Protein AF-A0A8J8G4Q3-F1 (afdb_monomer_lite)

Organism: NCBI:txid2735899

pLDDT: mean 79.64, std 20.26, range [31.45, 98.69]

Radius of gyration: 20.5 Å; chains: 1; bounding box: 80×32×48 Å

Sequence (201 aa):
MKKLLFLSLCTLFSLNLLAQKYDDKVSIDVQKIDAEEFYKIQNKGWVILDQENGMKDLANFSNKNYVLYLSLNCKTNSDTPPSFLVEYNGNYGDKEWGGLDFASSRSGDFQKISFFVDAKEVENPFVKMSDKKIESFKEILKKGKTLTIKFYNTEFNPNTGKDELKINRELSFELKNSQLVDVPTYCKEENNDAVETSVAE

Structure (mmCIF, N/CA/C/O backbone):
data_AF-A0A8J8G4Q3-F1
#
_entry.id   AF-A0A8J8G4Q3-F1
#
loop_
_atom_site.group_PDB
_atom_site.id
_atom_site.type_symbol
_atom_site.label_atom_id
_atom_site.label_alt_id
_atom_site.label_comp_id
_atom_site.label_asym_id
_atom_site.label_entity_id
_atom_site.label_seq_id
_atom_site.pdbx_PDB_ins_code
_atom_site.Cartn_x
_atom_site.Cartn_y
_atom_site.Cartn_z
_atom_site.occupancy
_atom_site.B_iso_or_equiv
_atom_site.auth_seq_id
_atom_site.auth_comp_id
_atom_site.auth_asym_id
_atom_site.auth_atom_id
_atom_site.pdbx_PDB_model_num
ATOM 1 N N . MET A 1 1 ? 51.799 -0.430 4.388 1.00 49.97 1 MET A N 1
ATOM 2 C CA . MET A 1 1 ? 50.776 0.402 3.709 1.00 49.97 1 MET A CA 1
ATOM 3 C C . MET A 1 1 ? 50.255 -0.167 2.375 1.00 49.97 1 MET A C 1
ATOM 5 O O . MET A 1 1 ? 49.515 0.521 1.699 1.00 49.97 1 MET A O 1
ATOM 9 N N . LYS A 1 2 ? 50.557 -1.423 1.987 1.00 47.00 2 LYS A N 1
ATOM 10 C CA . LYS A 1 2 ? 49.999 -2.040 0.758 1.00 47.00 2 LYS A CA 1
ATOM 11 C C . LYS A 1 2 ? 48.743 -2.904 0.988 1.00 47.00 2 LYS A C 1
ATOM 13 O O . LYS A 1 2 ? 48.004 -3.153 0.051 1.00 47.00 2 LYS A O 1
ATOM 18 N N . LYS A 1 3 ? 48.470 -3.321 2.234 1.00 48.75 3 LYS A N 1
ATOM 19 C CA . LYS A 1 3 ? 47.312 -4.173 2.579 1.00 48.75 3 LYS A CA 1
ATOM 20 C C . LYS A 1 3 ? 45.996 -3.404 2.790 1.00 48.75 3 LYS A C 1
ATOM 22 O O . LYS A 1 3 ? 44.940 -3.995 2.630 1.00 48.75 3 LYS A O 1
ATOM 27 N N . LEU A 1 4 ? 46.046 -2.099 3.087 1.00 50.44 4 LEU A N 1
ATOM 28 C CA . LEU A 1 4 ? 44.836 -1.270 3.242 1.00 50.44 4 LEU A CA 1
ATOM 29 C C . LEU A 1 4 ? 44.200 -0.864 1.901 1.00 50.44 4 LEU A C 1
ATOM 31 O O . LEU A 1 4 ? 42.994 -0.666 1.837 1.00 50.44 4 LEU A O 1
ATOM 35 N N . LEU A 1 5 ? 44.987 -0.796 0.822 1.00 49.00 5 LEU A N 1
ATOM 36 C CA . LEU A 1 5 ? 44.493 -0.417 -0.508 1.00 49.00 5 LEU A CA 1
ATOM 37 C C . LEU A 1 5 ? 43.645 -1.521 -1.164 1.00 49.00 5 LEU A C 1
ATOM 39 O O . LEU A 1 5 ? 42.727 -1.223 -1.917 1.00 49.00 5 LEU A O 1
ATOM 43 N N . PHE A 1 6 ? 43.898 -2.788 -0.823 1.00 50.81 6 PHE A N 1
ATOM 44 C CA . PHE A 1 6 ? 43.137 -3.926 -1.351 1.00 50.81 6 PHE A CA 1
ATOM 45 C C . PHE A 1 6 ? 41.756 -4.085 -0.697 1.00 50.81 6 PHE A C 1
ATOM 47 O O . PHE A 1 6 ? 40.828 -4.558 -1.345 1.00 50.81 6 PHE A O 1
ATOM 54 N N . LEU A 1 7 ? 41.593 -3.653 0.561 1.00 46.53 7 LEU A N 1
ATOM 55 C CA . LEU A 1 7 ? 40.311 -3.754 1.267 1.00 46.53 7 LEU A CA 1
ATOM 56 C C . LEU A 1 7 ? 39.284 -2.721 0.765 1.00 46.53 7 LEU A C 1
ATOM 58 O O . LEU A 1 7 ? 38.094 -3.009 0.744 1.00 46.53 7 LEU A O 1
ATOM 62 N N . SER A 1 8 ? 39.753 -1.553 0.307 1.00 50.50 8 SER A N 1
ATOM 63 C CA . SER A 1 8 ? 38.907 -0.484 -0.252 1.00 50.50 8 SER A CA 1
ATOM 64 C C . SER A 1 8 ? 38.398 -0.796 -1.670 1.00 50.50 8 SER A C 1
ATOM 66 O O . SER A 1 8 ? 37.329 -0.348 -2.075 1.00 50.50 8 SER A O 1
ATOM 68 N N . LEU A 1 9 ? 39.131 -1.610 -2.440 1.00 48.84 9 LEU A N 1
ATOM 69 C CA . LEU A 1 9 ? 38.737 -1.944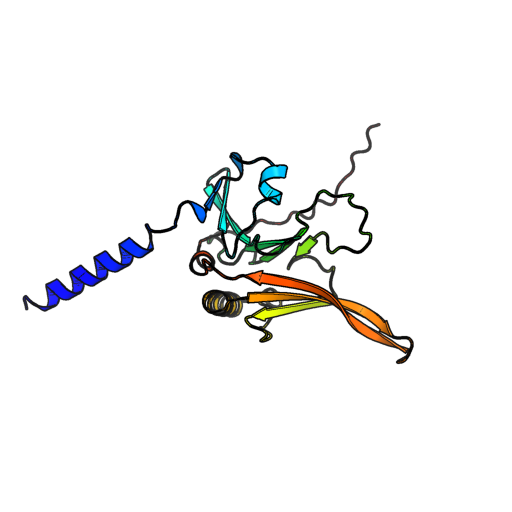 -3.813 1.00 48.84 9 LEU A CA 1
ATOM 70 C C . LEU A 1 9 ? 37.626 -3.015 -3.866 1.00 48.84 9 LEU A C 1
ATOM 72 O O . LEU A 1 9 ? 36.789 -2.991 -4.765 1.00 48.84 9 LEU A O 1
ATOM 76 N N . CYS A 1 10 ? 37.564 -3.914 -2.875 1.00 51.12 10 CYS A N 1
ATOM 77 C CA . CYS A 1 10 ? 36.516 -4.940 -2.789 1.00 51.12 10 CYS A CA 1
ATOM 78 C C . CYS A 1 10 ? 35.154 -4.398 -2.317 1.00 51.12 10 CYS A C 1
ATOM 80 O O . CYS A 1 10 ? 34.119 -4.958 -2.684 1.00 51.12 10 CYS A O 1
ATOM 82 N N . THR A 1 11 ? 35.122 -3.306 -1.546 1.00 51.91 11 THR A N 1
ATOM 83 C CA . THR A 1 11 ? 33.864 -2.659 -1.127 1.00 51.91 11 THR A CA 1
ATOM 84 C C . THR A 1 11 ? 33.210 -1.857 -2.255 1.00 51.91 11 THR A C 1
ATOM 86 O O . THR A 1 11 ? 31.987 -1.756 -2.304 1.00 51.91 11 THR A O 1
ATOM 89 N N . LEU A 1 12 ? 33.986 -1.344 -3.216 1.00 47.78 12 LEU A N 1
ATOM 90 C CA . LEU A 1 12 ? 33.451 -0.586 -4.356 1.00 47.78 12 LEU A CA 1
ATOM 91 C C . LEU A 1 12 ? 32.812 -1.478 -5.437 1.00 47.78 12 LEU A C 1
ATOM 93 O O . LEU A 1 12 ? 31.843 -1.071 -6.076 1.00 47.78 12 LEU A O 1
ATOM 97 N N . PHE A 1 13 ? 33.287 -2.713 -5.623 1.00 48.75 13 PHE A N 1
ATOM 98 C CA . PHE A 1 13 ? 32.677 -3.648 -6.584 1.00 48.75 13 PHE A CA 1
ATOM 99 C C . PHE A 1 13 ? 31.369 -4.274 -6.084 1.00 48.75 13 PHE A C 1
ATOM 101 O O . PHE A 1 13 ? 30.481 -4.570 -6.882 1.00 48.75 13 PHE A O 1
ATOM 108 N N . SER A 1 14 ? 31.216 -4.444 -4.770 1.00 46.41 14 SER A N 1
ATOM 109 C CA . SER A 1 14 ? 30.013 -5.044 -4.180 1.00 46.41 14 SER A CA 1
ATOM 110 C C . SER A 1 14 ? 28.808 -4.093 -4.163 1.00 46.41 14 SER A C 1
ATOM 112 O O . SER A 1 14 ? 27.675 -4.561 -4.236 1.00 46.41 14 SER A O 1
ATOM 114 N N . LEU A 1 15 ? 29.028 -2.772 -4.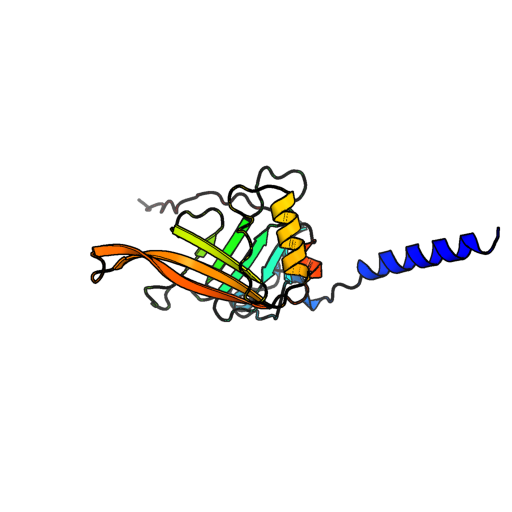168 1.00 45.97 15 LEU A N 1
ATOM 115 C CA . LEU A 1 15 ? 27.945 -1.783 -4.265 1.00 45.97 15 LEU A CA 1
ATOM 116 C C . LEU A 1 15 ? 27.360 -1.665 -5.685 1.00 45.97 15 LEU A C 1
ATOM 118 O O . LEU A 1 15 ? 26.162 -1.445 -5.832 1.00 45.97 15 LEU A O 1
ATOM 122 N N . ASN A 1 16 ? 28.164 -1.876 -6.734 1.00 43.75 16 ASN A N 1
ATOM 123 C CA . ASN A 1 16 ? 27.692 -1.778 -8.124 1.00 43.75 16 ASN A CA 1
ATOM 124 C C . ASN A 1 16 ? 26.869 -3.002 -8.578 1.00 43.75 16 ASN A C 1
ATOM 126 O O . ASN A 1 16 ? 25.977 -2.875 -9.413 1.00 43.75 16 ASN A O 1
ATOM 130 N N . LEU A 1 17 ? 27.108 -4.180 -7.990 1.00 43.22 17 LEU A N 1
ATOM 131 C CA . LEU A 1 17 ? 26.357 -5.407 -8.299 1.00 43.22 17 LEU A CA 1
ATOM 132 C C . LEU A 1 17 ? 24.919 -5.407 -7.758 1.00 43.22 17 LEU A C 1
ATOM 134 O O . LEU A 1 17 ? 24.069 -6.107 -8.305 1.00 43.22 17 LEU A O 1
ATOM 138 N N . LEU A 1 18 ? 24.627 -4.617 -6.720 1.00 46.19 18 LEU A N 1
ATOM 139 C CA . LEU A 1 18 ? 23.266 -4.465 -6.192 1.00 46.19 18 LEU A CA 1
ATOM 140 C C . LEU A 1 18 ? 22.391 -3.549 -7.065 1.00 46.19 18 LEU A C 1
ATOM 142 O O . LEU A 1 18 ? 21.171 -3.660 -7.015 1.00 46.19 18 LEU A O 1
ATOM 146 N N . ALA A 1 19 ? 22.990 -2.693 -7.901 1.00 43.34 19 ALA A N 1
ATOM 147 C CA . ALA A 1 19 ? 22.257 -1.786 -8.787 1.00 43.34 19 ALA A CA 1
ATOM 148 C C . ALA A 1 19 ? 21.872 -2.419 -10.141 1.00 43.34 19 ALA A C 1
ATOM 150 O O . ALA A 1 19 ? 20.922 -1.968 -10.774 1.00 43.34 19 ALA A O 1
ATOM 151 N N . GLN A 1 20 ? 22.582 -3.464 -10.585 1.00 39.81 20 GLN A N 1
ATOM 152 C CA . GLN A 1 20 ? 22.414 -4.079 -11.915 1.00 39.81 20 GLN A CA 1
ATOM 153 C C . GLN A 1 20 ? 21.670 -5.424 -11.913 1.00 39.81 20 GLN A C 1
ATOM 155 O O . GLN A 1 20 ? 21.671 -6.127 -12.919 1.00 39.81 20 GLN A O 1
ATOM 160 N N . LYS A 1 21 ? 21.032 -5.810 -10.803 1.00 43.19 21 LYS A N 1
ATOM 161 C CA . LYS A 1 21 ? 20.350 -7.108 -10.685 1.00 43.19 21 LYS A CA 1
ATOM 162 C C . LYS A 1 21 ? 18.878 -6.964 -10.305 1.00 43.19 21 LYS A C 1
ATOM 164 O O . LYS A 1 21 ? 18.383 -7.673 -9.433 1.00 43.19 21 LYS A O 1
ATOM 169 N N . TYR A 1 22 ? 18.183 -6.034 -10.949 1.00 51.66 22 TYR A N 1
ATOM 170 C CA . TYR A 1 22 ? 16.730 -6.114 -11.021 1.00 51.66 22 TYR A CA 1
ATOM 171 C C . TYR A 1 22 ? 16.416 -7.120 -12.126 1.00 51.66 22 TYR A C 1
ATOM 173 O O . TYR A 1 22 ? 16.798 -6.917 -13.271 1.00 51.66 22 TYR A O 1
ATOM 181 N N . ASP A 1 23 ? 15.846 -8.262 -11.747 1.00 50.66 23 ASP A N 1
ATOM 182 C CA . ASP A 1 23 ? 15.331 -9.253 -12.692 1.00 50.66 23 ASP A CA 1
ATOM 183 C C . ASP A 1 23 ? 14.350 -8.533 -13.637 1.00 50.66 23 ASP A C 1
ATOM 185 O O . ASP A 1 23 ? 13.510 -7.768 -13.156 1.00 50.66 23 ASP A O 1
ATOM 189 N N . ASP A 1 24 ? 14.438 -8.754 -14.952 1.00 50.62 24 ASP A N 1
ATOM 190 C CA . ASP A 1 24 ? 13.563 -8.126 -15.963 1.00 50.62 24 ASP A CA 1
ATOM 191 C C . ASP A 1 24 ? 12.064 -8.378 -15.675 1.00 50.62 24 ASP A C 1
ATOM 193 O O . ASP A 1 24 ? 11.189 -7.710 -16.211 1.00 50.62 24 ASP A O 1
ATOM 197 N N . LYS A 1 25 ? 11.753 -9.317 -14.771 1.00 58.22 25 LYS A N 1
ATOM 198 C CA . LYS A 1 25 ? 10.411 -9.635 -14.251 1.00 58.22 25 LYS A CA 1
ATOM 199 C C . LYS A 1 25 ? 9.870 -8.662 -13.201 1.00 58.22 25 LYS A C 1
ATOM 201 O O . LYS A 1 25 ? 8.773 -8.871 -12.683 1.00 58.22 25 LYS A O 1
ATOM 206 N N . VAL A 1 26 ? 10.661 -7.673 -12.801 1.00 80.56 26 VAL A N 1
ATOM 207 C CA . VAL A 1 26 ? 10.347 -6.758 -11.698 1.00 80.56 26 VAL A CA 1
ATOM 208 C C . VAL A 1 26 ? 9.917 -5.377 -12.211 1.00 80.56 26 VAL A C 1
ATOM 210 O O . VAL A 1 26 ? 9.417 -4.573 -11.427 1.00 80.56 26 VAL A O 1
ATOM 213 N N . SER A 1 27 ? 10.043 -5.134 -13.519 1.00 87.75 27 SER A N 1
ATOM 214 C CA . SER A 1 27 ? 9.538 -3.946 -14.211 1.00 87.75 27 SER A CA 1
ATOM 215 C C . SER A 1 27 ? 8.539 -4.348 -15.295 1.00 87.75 27 SER A C 1
ATOM 217 O O . SER A 1 27 ? 8.742 -5.352 -15.976 1.00 87.75 27 SER A O 1
ATOM 219 N N . ILE A 1 28 ? 7.471 -3.577 -15.461 1.00 90.31 28 ILE A N 1
ATOM 220 C CA . ILE A 1 28 ? 6.441 -3.772 -16.484 1.00 90.31 28 ILE A CA 1
ATOM 221 C C . ILE A 1 28 ? 6.344 -2.483 -17.293 1.00 90.31 28 ILE A C 1
ATOM 223 O O . ILE A 1 28 ? 6.050 -1.428 -16.739 1.00 90.31 28 ILE A O 1
ATOM 227 N N . ASP A 1 29 ? 6.575 -2.578 -18.600 1.00 91.50 29 ASP A N 1
ATOM 228 C CA . ASP A 1 29 ? 6.357 -1.474 -19.532 1.00 91.50 29 ASP A CA 1
ATOM 229 C C . ASP A 1 29 ? 4.866 -1.394 -19.863 1.00 91.50 29 ASP A C 1
ATOM 231 O O . ASP A 1 29 ? 4.348 -2.191 -20.652 1.00 91.50 29 ASP A O 1
ATOM 235 N N . VAL A 1 30 ? 4.169 -0.452 -19.226 1.00 89.62 30 VAL A N 1
ATOM 236 C CA . VAL A 1 30 ? 2.710 -0.330 -19.354 1.00 89.62 30 VAL A CA 1
ATOM 237 C C . VAL A 1 30 ? 2.269 0.084 -20.759 1.00 89.62 30 VAL A C 1
ATOM 239 O O . VAL A 1 30 ? 1.116 -0.117 -21.109 1.00 89.62 30 VAL A O 1
ATOM 242 N N . GLN A 1 31 ? 3.179 0.606 -21.590 1.00 88.25 31 GLN A N 1
ATOM 243 C CA . GLN A 1 31 ? 2.893 0.978 -22.982 1.00 88.25 31 GLN A CA 1
ATOM 244 C C . GLN A 1 31 ? 2.854 -0.228 -23.925 1.00 88.25 31 GLN A C 1
ATOM 246 O O . GLN A 1 31 ? 2.464 -0.106 -25.086 1.00 88.25 31 GLN A O 1
ATOM 251 N N . LYS A 1 32 ? 3.297 -1.396 -23.450 1.00 91.19 32 LYS A N 1
ATOM 252 C CA . LYS A 1 32 ? 3.377 -2.631 -24.240 1.00 91.19 32 LYS A CA 1
ATOM 253 C C . LYS A 1 32 ? 2.302 -3.655 -23.900 1.00 91.19 32 LYS A C 1
ATOM 255 O O . LYS A 1 32 ? 2.308 -4.722 -24.506 1.00 91.19 32 LYS A O 1
ATOM 260 N N . ILE A 1 33 ? 1.429 -3.348 -22.950 1.00 89.38 33 ILE A N 1
ATOM 261 C CA . ILE A 1 33 ? 0.342 -4.220 -22.508 1.00 89.38 33 ILE A CA 1
ATOM 262 C C . ILE A 1 33 ? -0.976 -3.467 -22.623 1.00 89.38 33 ILE A C 1
ATOM 264 O O . ILE A 1 33 ? -1.031 -2.259 -22.394 1.00 89.38 33 ILE A O 1
ATOM 268 N N . ASP 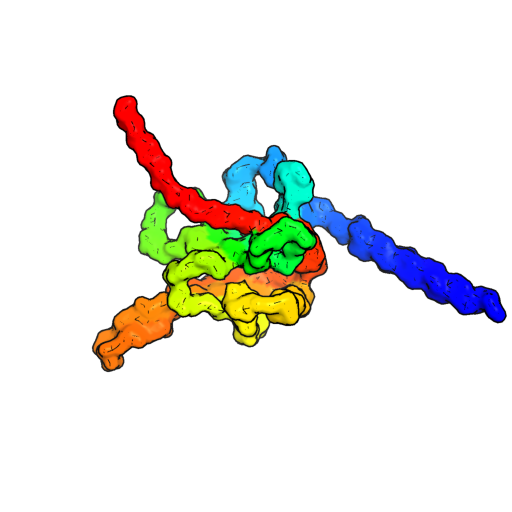A 1 34 ? -2.036 -4.170 -22.999 1.00 88.69 34 ASP A N 1
ATOM 269 C CA . ASP A 1 34 ? -3.377 -3.595 -22.964 1.00 88.69 34 ASP A CA 1
ATOM 270 C C . ASP A 1 34 ? -3.991 -3.686 -21.554 1.00 88.69 34 ASP A C 1
ATOM 272 O O . ASP A 1 34 ? -3.437 -4.296 -20.635 1.00 88.69 34 ASP A O 1
ATOM 276 N N . ALA A 1 35 ? -5.150 -3.049 -21.371 1.00 81.94 35 ALA A N 1
ATOM 277 C CA . ALA A 1 35 ? -5.838 -3.029 -20.084 1.00 81.94 35 ALA A CA 1
ATOM 278 C C . ALA A 1 35 ? -6.261 -4.434 -19.616 1.00 81.94 35 ALA A C 1
ATOM 280 O O . ALA A 1 35 ? -6.204 -4.735 -18.425 1.00 81.94 35 ALA A O 1
ATOM 281 N N . GLU A 1 36 ? -6.661 -5.317 -20.535 1.00 83.31 36 GLU A N 1
ATOM 282 C CA . GLU A 1 36 ? -7.096 -6.669 -20.185 1.00 83.31 36 GLU A CA 1
ATOM 283 C C . GLU A 1 36 ? -5.911 -7.515 -19.696 1.00 83.31 36 GLU A C 1
ATOM 285 O O . GLU A 1 36 ? -6.033 -8.272 -18.729 1.00 83.31 36 GLU A O 1
ATOM 290 N N . GLU A 1 37 ? -4.750 -7.377 -20.333 1.00 86.94 37 GLU A N 1
ATOM 291 C CA . GLU A 1 37 ? -3.501 -7.997 -19.901 1.00 86.94 37 GLU A CA 1
ATOM 292 C C . GLU A 1 37 ? -3.013 -7.427 -18.569 1.00 86.94 37 GLU A C 1
ATOM 294 O O . GLU A 1 37 ? -2.615 -8.204 -17.696 1.00 86.94 37 GLU A O 1
ATOM 299 N N . PHE A 1 38 ? -3.100 -6.108 -18.374 1.00 87.00 38 PHE A N 1
ATOM 300 C CA . PHE A 1 38 ? -2.701 -5.438 -17.134 1.00 87.00 38 PHE A CA 1
ATOM 301 C C . PHE A 1 38 ? -3.421 -6.011 -15.911 1.00 87.00 38 PHE A C 1
ATOM 303 O O . PHE A 1 38 ? -2.786 -6.399 -14.928 1.00 87.00 38 PHE A O 1
ATOM 310 N N . TYR A 1 39 ? -4.743 -6.146 -15.983 1.00 81.75 39 TYR A N 1
ATOM 311 C CA . TYR A 1 39 ? -5.542 -6.644 -14.865 1.00 81.75 39 TYR A CA 1
ATOM 312 C C . TYR A 1 39 ? -5.413 -8.160 -14.629 1.00 81.75 39 TYR A C 1
ATOM 314 O O . TYR A 1 39 ? -5.760 -8.659 -13.556 1.00 81.75 39 TYR A O 1
ATOM 322 N N . LYS A 1 40 ? -4.842 -8.907 -15.583 1.00 85.31 40 LYS A N 1
ATOM 323 C CA . LYS A 1 40 ? -4.474 -10.325 -15.411 1.00 85.31 40 LYS A CA 1
ATOM 324 C C . LYS A 1 40 ? -3.118 -10.519 -14.737 1.00 85.31 40 LYS A C 1
ATOM 326 O O . LYS A 1 40 ? -2.781 -11.654 -14.383 1.00 85.31 40 LYS A O 1
ATOM 331 N N . ILE A 1 41 ? -2.329 -9.458 -14.562 1.00 88.25 41 ILE A N 1
ATOM 332 C CA . ILE A 1 41 ? -1.035 -9.546 -13.888 1.00 88.25 41 ILE A CA 1
ATOM 333 C C . ILE A 1 41 ? -1.262 -10.028 -12.459 1.00 88.25 41 ILE A C 1
ATOM 335 O O . ILE A 1 41 ? -2.091 -9.508 -11.717 1.00 88.25 41 ILE A O 1
ATOM 339 N N . GLN A 1 42 ? -0.502 -11.049 -12.075 1.00 89.06 42 GLN A N 1
ATOM 340 C CA . GLN A 1 42 ? -0.462 -11.576 -10.721 1.00 89.06 42 GLN A CA 1
ATOM 341 C C . GLN A 1 42 ? 0.994 -11.754 -10.324 1.00 89.06 42 GLN A C 1
ATOM 343 O O . GLN A 1 42 ? 1.788 -12.370 -11.042 1.00 89.06 42 GLN A O 1
ATOM 348 N N . ASN A 1 43 ? 1.356 -11.212 -9.170 1.00 89.50 43 ASN A N 1
ATOM 349 C CA . ASN A 1 43 ? 2.711 -11.305 -8.649 1.00 89.50 43 ASN A CA 1
ATOM 350 C C . ASN A 1 43 ? 2.686 -11.685 -7.162 1.00 89.50 43 ASN A C 1
ATOM 352 O O . ASN A 1 43 ? 1.647 -11.996 -6.595 1.00 89.50 43 ASN A O 1
ATOM 356 N N . LYS A 1 44 ? 3.856 -11.722 -6.526 1.00 91.31 44 LYS A N 1
ATOM 357 C CA . LYS A 1 44 ? 3.982 -12.037 -5.093 1.00 91.31 44 LYS A CA 1
ATOM 358 C C . LYS A 1 44 ? 4.599 -10.887 -4.299 1.00 91.31 44 LYS A C 1
ATOM 360 O O . LYS A 1 44 ? 5.234 -11.124 -3.275 1.00 91.31 44 LYS A O 1
ATOM 365 N N . GLY A 1 45 ? 4.531 -9.660 -4.808 1.00 94.00 45 GLY A N 1
ATOM 366 C CA . GLY A 1 45 ? 5.333 -8.573 -4.264 1.00 94.00 45 GLY A CA 1
ATOM 367 C C . GLY A 1 45 ? 5.265 -7.280 -5.050 1.00 94.00 45 GLY A C 1
ATOM 368 O O . GLY A 1 45 ? 4.361 -7.043 -5.844 1.00 94.00 45 GLY A O 1
ATOM 369 N N . TRP A 1 46 ? 6.271 -6.449 -4.836 1.00 95.44 46 TRP A N 1
ATOM 370 C CA . TRP A 1 46 ? 6.405 -5.191 -5.545 1.00 95.44 46 TRP A CA 1
ATOM 371 C C . TRP A 1 46 ? 6.884 -5.399 -6.983 1.00 95.44 46 TRP A C 1
ATOM 373 O O . TRP A 1 46 ? 7.713 -6.278 -7.258 1.00 95.44 46 TRP A O 1
ATOM 383 N N . VAL A 1 47 ? 6.372 -4.560 -7.876 1.00 94.88 47 VAL A N 1
ATOM 384 C CA . VAL A 1 47 ? 6.832 -4.361 -9.254 1.00 94.88 47 VAL A CA 1
ATOM 385 C C . VAL A 1 47 ? 6.890 -2.869 -9.552 1.00 94.88 47 VAL A C 1
ATOM 387 O O . VAL A 1 47 ? 6.160 -2.076 -8.956 1.00 94.88 47 VAL A O 1
ATOM 390 N N . ILE A 1 48 ? 7.768 -2.499 -10.472 1.00 93.44 48 ILE A N 1
ATOM 391 C CA . ILE A 1 48 ? 7.831 -1.162 -11.045 1.00 93.44 48 ILE A CA 1
ATOM 392 C C . ILE A 1 48 ? 6.989 -1.148 -12.314 1.00 93.44 48 ILE A C 1
ATOM 394 O O . ILE A 1 48 ? 7.121 -2.027 -13.159 1.00 93.44 48 ILE A O 1
ATOM 398 N N . LEU A 1 49 ? 6.121 -0.156 -12.442 1.00 92.44 49 LEU A N 1
ATOM 399 C CA . LEU A 1 49 ? 5.430 0.145 -13.685 1.00 92.44 49 LEU A CA 1
ATOM 400 C C . LEU A 1 49 ? 6.197 1.270 -14.368 1.00 92.44 49 LEU A C 1
ATOM 402 O O . LEU A 1 49 ? 6.232 2.392 -13.858 1.00 92.44 49 LEU A O 1
ATOM 406 N N . ASP A 1 50 ? 6.846 0.959 -15.484 1.00 91.00 50 ASP A N 1
ATOM 407 C CA . ASP A 1 50 ? 7.487 1.953 -16.333 1.00 91.00 50 ASP A CA 1
ATOM 408 C C . ASP A 1 50 ? 6.403 2.614 -17.193 1.00 91.00 50 ASP A C 1
ATOM 410 O O . ASP A 1 50 ? 5.755 1.970 -18.019 1.00 91.00 50 ASP A O 1
ATOM 414 N N . GLN A 1 51 ? 6.195 3.904 -16.950 1.00 86.38 51 GLN A N 1
ATOM 415 C CA . GLN A 1 51 ? 5.230 4.761 -17.631 1.00 86.38 51 GLN A CA 1
ATOM 416 C C . GLN A 1 51 ? 5.916 5.551 -18.756 1.00 86.38 51 GLN A C 1
ATOM 418 O O . GLN A 1 51 ? 7.149 5.586 -18.870 1.00 86.38 51 GLN A O 1
ATOM 423 N N . GLU A 1 52 ? 5.123 6.266 -19.558 1.00 83.00 52 GLU A N 1
ATOM 424 C CA . GLU A 1 52 ? 5.671 7.219 -20.526 1.00 83.00 52 GLU A CA 1
ATOM 425 C C . GLU A 1 52 ? 6.610 8.234 -19.855 1.00 83.00 52 GLU A C 1
ATOM 427 O O . GLU A 1 52 ? 6.490 8.570 -18.672 1.00 83.00 52 GLU A O 1
ATOM 432 N N . ASN A 1 53 ? 7.568 8.746 -20.631 1.00 81.56 53 ASN A N 1
ATOM 433 C CA . ASN A 1 53 ? 8.520 9.773 -20.194 1.00 81.56 53 ASN A CA 1
ATOM 434 C C . ASN A 1 53 ? 9.433 9.350 -19.023 1.00 81.56 53 ASN A C 1
ATOM 436 O O . ASN A 1 53 ? 10.030 10.196 -18.354 1.00 81.56 53 ASN A O 1
ATOM 440 N N . GLY A 1 54 ? 9.577 8.041 -18.779 1.00 80.56 54 GLY A N 1
ATOM 441 C CA . GLY A 1 54 ? 10.457 7.496 -17.740 1.00 80.56 54 GLY A CA 1
ATOM 442 C C . GLY A 1 54 ? 9.925 7.682 -16.316 1.00 80.56 54 GLY A C 1
ATOM 443 O O . GLY A 1 54 ? 10.701 7.608 -15.354 1.00 80.56 54 GLY A O 1
ATOM 444 N N . MET A 1 55 ? 8.626 7.958 -16.175 1.00 82.81 55 MET A N 1
ATOM 445 C CA . MET A 1 55 ? 7.934 7.919 -14.889 1.00 82.81 55 MET A CA 1
ATOM 446 C C . MET A 1 55 ? 7.816 6.473 -14.399 1.00 82.81 55 MET A C 1
ATOM 448 O O . MET A 1 55 ? 7.784 5.534 -15.191 1.00 82.81 55 MET A O 1
ATOM 452 N N . LYS A 1 56 ? 7.796 6.302 -13.076 1.00 88.50 56 LYS A N 1
ATOM 453 C CA . LYS A 1 56 ? 7.766 4.990 -12.430 1.00 88.50 56 LYS A CA 1
ATOM 454 C C . LYS A 1 56 ? 6.747 4.984 -11.311 1.00 88.50 56 LYS A C 1
ATOM 456 O O . LYS A 1 56 ? 6.829 5.843 -10.433 1.00 88.50 56 LYS A O 1
ATOM 461 N N . ASP A 1 57 ? 5.874 3.988 -11.317 1.00 90.31 57 ASP A N 1
ATOM 462 C CA . ASP A 1 57 ? 4.954 3.717 -10.214 1.00 90.31 57 ASP A CA 1
ATOM 463 C C . ASP A 1 57 ? 5.365 2.410 -9.520 1.00 90.31 57 ASP A C 1
ATOM 465 O O . ASP A 1 57 ? 5.857 1.480 -10.160 1.00 90.31 57 ASP A O 1
ATOM 469 N N . LEU A 1 58 ? 5.190 2.332 -8.201 1.00 94.19 58 LEU A N 1
ATOM 470 C CA . LEU A 1 58 ? 5.400 1.102 -7.436 1.00 94.19 58 LEU A CA 1
ATOM 471 C C . LEU A 1 58 ? 4.041 0.445 -7.205 1.00 94.19 58 LEU A C 1
ATOM 473 O O . LEU A 1 58 ? 3.171 1.037 -6.568 1.00 94.19 58 LEU A O 1
ATOM 477 N N . ALA A 1 59 ? 3.870 -0.778 -7.698 1.00 95.12 59 ALA A N 1
ATOM 478 C CA . ALA A 1 59 ? 2.602 -1.497 -7.645 1.00 95.12 59 ALA A CA 1
ATOM 479 C C . ALA A 1 59 ? 2.746 -2.905 -7.053 1.00 95.12 59 ALA A C 1
ATOM 481 O O . ALA A 1 59 ? 3.836 -3.485 -7.009 1.00 95.12 59 ALA A O 1
ATOM 482 N N . ASN A 1 60 ? 1.632 -3.465 -6.591 1.00 96.31 60 ASN A N 1
ATOM 483 C CA . ASN A 1 60 ? 1.534 -4.808 -6.040 1.00 96.31 60 ASN A CA 1
ATOM 484 C C . ASN A 1 60 ? 0.240 -5.480 -6.512 1.00 96.31 60 ASN A C 1
ATOM 486 O O . ASN A 1 60 ? -0.854 -4.987 -6.243 1.00 96.31 60 ASN A O 1
ATOM 490 N N . PHE A 1 61 ? 0.394 -6.622 -7.182 1.00 94.44 61 PHE A N 1
ATOM 491 C CA . PHE A 1 61 ? -0.675 -7.387 -7.836 1.00 94.44 61 PHE A CA 1
ATOM 492 C C . PHE A 1 61 ? -0.894 -8.749 -7.161 1.00 94.44 61 PHE A C 1
ATOM 494 O O . PHE A 1 61 ? -1.340 -9.704 -7.790 1.00 94.44 61 PHE A O 1
ATOM 501 N N . SER A 1 62 ? -0.481 -8.896 -5.901 1.00 95.31 62 SER A N 1
ATOM 502 C CA . SER A 1 62 ? -0.587 -10.175 -5.184 1.00 95.31 62 SER A CA 1
ATOM 503 C C . SER A 1 62 ? -1.965 -10.431 -4.579 1.00 95.31 62 SER A C 1
ATOM 505 O O . SER A 1 62 ? -2.254 -11.550 -4.155 1.00 95.31 62 SER A O 1
ATOM 507 N N . ASN A 1 63 ? -2.826 -9.413 -4.540 1.00 93.50 63 ASN A N 1
ATOM 508 C CA . ASN A 1 63 ? -4.228 -9.601 -4.221 1.00 93.50 63 ASN A CA 1
ATOM 509 C C . ASN A 1 63 ? -4.992 -10.002 -5.490 1.00 93.50 63 ASN A C 1
ATOM 511 O O . ASN A 1 63 ? -4.822 -9.402 -6.547 1.00 93.50 63 ASN A O 1
ATOM 515 N N . LYS A 1 64 ? -5.866 -11.007 -5.371 1.00 89.12 64 LYS A N 1
ATOM 516 C CA . LYS A 1 64 ? -6.627 -11.550 -6.504 1.00 89.12 64 LYS A CA 1
ATOM 517 C C . LYS A 1 64 ? -7.505 -10.498 -7.191 1.00 89.12 64 LYS A C 1
ATOM 519 O O . LYS A 1 64 ? -7.678 -10.569 -8.401 1.00 89.12 64 LYS A O 1
ATOM 524 N N . ASN A 1 65 ? -8.060 -9.575 -6.409 1.00 88.25 65 ASN A N 1
ATOM 525 C CA . ASN A 1 65 ? -9.118 -8.664 -6.837 1.00 88.25 65 ASN A CA 1
ATOM 526 C C . ASN A 1 65 ? -8.669 -7.192 -6.846 1.00 88.25 65 ASN A C 1
ATOM 528 O O . ASN A 1 65 ? -9.449 -6.315 -7.193 1.00 88.25 65 ASN A O 1
ATOM 532 N N . TYR A 1 66 ? -7.447 -6.896 -6.400 1.00 91.62 66 TYR A N 1
ATOM 533 C CA . TYR A 1 66 ? -7.025 -5.527 -6.123 1.00 91.62 66 TYR A CA 1
ATOM 534 C C . TYR A 1 66 ? -5.578 -5.284 -6.525 1.00 91.62 66 TYR A C 1
ATOM 536 O O . TYR A 1 66 ? -4.702 -6.112 -6.267 1.00 91.62 66 TYR A O 1
ATOM 544 N N . VAL A 1 67 ? -5.319 -4.101 -7.069 1.00 93.69 67 VAL A N 1
ATOM 545 C CA . VAL A 1 67 ? -3.974 -3.559 -7.253 1.00 93.69 67 VAL A CA 1
ATOM 546 C C . VAL A 1 67 ? -3.720 -2.525 -6.164 1.00 93.69 67 VAL A C 1
ATOM 548 O O . VAL A 1 67 ? -4.564 -1.673 -5.895 1.00 93.69 67 VAL A O 1
ATOM 551 N N . LEU A 1 68 ? -2.559 -2.606 -5.517 1.00 96.00 68 LEU A N 1
ATOM 552 C CA . LEU A 1 68 ? -2.080 -1.571 -4.604 1.00 96.00 68 LEU A CA 1
ATOM 553 C C . LEU A 1 68 ? -0.943 -0.804 -5.262 1.00 96.00 68 LEU A C 1
ATOM 555 O O . LEU A 1 68 ? 0.094 -1.387 -5.572 1.00 96.00 68 LEU A O 1
ATOM 559 N N . TYR A 1 69 ? -1.103 0.505 -5.371 1.00 94.94 69 TYR A N 1
ATOM 560 C CA . TYR A 1 69 ? -0.065 1.444 -5.757 1.00 94.94 69 TYR A CA 1
ATOM 561 C C . TYR A 1 69 ? 0.442 2.184 -4.526 1.00 94.94 69 TYR A C 1
ATOM 563 O O . TYR A 1 69 ? -0.341 2.643 -3.690 1.00 94.94 69 TYR A O 1
ATOM 571 N N . LEU A 1 70 ? 1.759 2.322 -4.425 1.00 94.31 70 LEU A N 1
ATOM 572 C CA . LEU A 1 70 ? 2.419 3.103 -3.391 1.00 94.31 70 LEU A CA 1
ATOM 573 C C . LEU A 1 70 ? 3.304 4.174 -4.021 1.00 94.31 70 LEU A C 1
ATOM 575 O O . LEU A 1 70 ? 4.119 3.909 -4.895 1.00 94.31 70 LEU A O 1
ATOM 579 N N . SER A 1 71 ? 3.195 5.384 -3.498 1.00 90.62 71 SER A N 1
ATOM 580 C CA . SER A 1 71 ? 4.074 6.503 -3.805 1.00 90.62 71 SER A CA 1
ATOM 581 C C . SER A 1 71 ? 4.799 6.878 -2.520 1.00 90.62 71 SER A C 1
ATOM 583 O O . SER A 1 71 ? 4.262 7.626 -1.710 1.00 90.62 71 SER A O 1
ATOM 585 N N . LEU A 1 72 ? 5.978 6.297 -2.274 1.00 88.56 72 LEU A N 1
ATOM 586 C CA . LEU A 1 72 ? 6.716 6.475 -1.009 1.00 88.56 72 LEU A CA 1
ATOM 587 C C . LEU A 1 72 ? 8.021 7.256 -1.159 1.00 88.56 72 LEU A C 1
ATOM 589 O O . LEU A 1 72 ? 8.499 7.821 -0.179 1.00 88.56 72 LEU A O 1
ATOM 593 N N . ASN A 1 73 ? 8.602 7.278 -2.359 1.00 82.56 73 ASN A N 1
ATOM 594 C CA . ASN A 1 73 ? 9.864 7.953 -2.639 1.00 82.56 73 ASN A CA 1
ATOM 595 C C . ASN A 1 73 ? 9.666 8.963 -3.774 1.00 82.56 73 ASN A C 1
ATOM 597 O O . ASN A 1 73 ? 10.051 8.718 -4.918 1.00 82.56 73 ASN A O 1
ATOM 601 N N . CYS A 1 74 ? 8.999 10.072 -3.456 1.00 77.88 74 CYS A N 1
ATOM 602 C CA . CYS A 1 74 ? 8.712 11.136 -4.411 1.00 77.88 74 CYS A CA 1
ATOM 603 C C . CYS A 1 74 ? 10.013 11.795 -4.885 1.00 77.88 74 CYS A C 1
ATOM 605 O O . CYS A 1 74 ? 10.836 12.215 -4.069 1.00 77.88 74 CYS A O 1
ATOM 607 N N . LYS A 1 75 ? 10.214 11.914 -6.205 1.00 65.69 75 LYS A N 1
ATOM 608 C CA . LYS A 1 75 ? 11.321 12.723 -6.743 1.00 65.69 75 LYS A CA 1
ATOM 609 C C . LYS A 1 75 ? 11.233 14.161 -6.213 1.00 65.69 75 LYS A C 1
ATOM 611 O O . LYS A 1 75 ? 10.156 14.740 -6.146 1.00 65.69 75 LYS A O 1
ATOM 616 N N . THR A 1 76 ? 12.397 14.731 -5.907 1.00 52.62 76 THR A N 1
ATOM 617 C CA . THR A 1 76 ? 12.682 15.910 -5.062 1.00 52.62 76 THR A CA 1
ATOM 618 C C . THR A 1 76 ? 12.019 17.249 -5.430 1.00 52.62 76 THR A C 1
ATOM 620 O O . THR A 1 76 ? 12.314 18.247 -4.784 1.00 52.62 76 THR A O 1
ATOM 623 N N . ASN A 1 77 ? 11.129 17.290 -6.424 1.00 52.59 77 ASN A N 1
ATOM 624 C CA . ASN A 1 77 ? 10.473 18.505 -6.917 1.00 52.59 77 ASN A CA 1
ATOM 625 C C . ASN A 1 77 ? 8.935 18.393 -6.978 1.00 52.59 77 ASN A C 1
ATOM 627 O O . ASN A 1 77 ? 8.312 19.232 -7.621 1.00 52.59 77 ASN A O 1
ATOM 631 N N . SER A 1 78 ? 8.313 17.364 -6.389 1.00 55.38 78 SER A N 1
ATOM 632 C CA . SER A 1 78 ? 6.849 17.302 -6.307 1.00 55.38 78 SER A CA 1
ATOM 633 C C . SER A 1 78 ? 6.371 17.853 -4.964 1.00 55.38 78 SER A C 1
ATOM 635 O O . SER A 1 78 ? 6.657 17.256 -3.928 1.00 55.38 78 SER A O 1
ATOM 637 N N . ASP A 1 79 ? 5.565 18.916 -4.982 1.00 65.56 79 ASP A N 1
ATOM 638 C CA . ASP A 1 79 ? 4.746 19.359 -3.833 1.00 65.56 79 ASP A CA 1
ATOM 639 C C . ASP A 1 79 ? 3.724 18.287 -3.395 1.00 65.56 79 ASP A C 1
ATOM 641 O O . ASP A 1 79 ? 3.022 18.399 -2.390 1.00 65.56 79 ASP A O 1
ATOM 645 N N . THR A 1 80 ? 3.656 17.207 -4.162 1.00 75.69 80 THR A N 1
ATOM 646 C CA . THR A 1 80 ? 2.802 16.061 -3.964 1.00 75.69 80 THR A CA 1
ATOM 647 C C . THR A 1 80 ? 3.319 15.141 -2.849 1.00 75.69 80 THR A C 1
ATOM 649 O O . THR A 1 80 ? 4.396 14.550 -2.980 1.00 75.69 80 THR A O 1
ATOM 652 N N . PRO A 1 81 ? 2.539 14.931 -1.774 1.00 83.69 81 PRO A N 1
ATOM 653 C CA . PRO A 1 81 ? 2.950 14.074 -0.676 1.00 83.69 81 PRO A CA 1
ATOM 654 C C . PRO A 1 81 ? 2.864 12.580 -1.047 1.00 83.69 81 PRO A C 1
ATOM 656 O O . PRO A 1 81 ? 2.031 12.192 -1.885 1.00 83.69 81 PRO A O 1
ATOM 659 N N . PRO A 1 82 ? 3.666 11.727 -0.377 1.00 89.31 82 PRO A N 1
ATOM 660 C CA . PRO A 1 82 ? 3.517 10.280 -0.405 1.00 89.31 82 PRO A CA 1
ATOM 661 C C . PRO A 1 82 ? 2.069 9.811 -0.257 1.00 89.31 82 PRO A C 1
ATOM 663 O O . PRO A 1 82 ? 1.279 10.389 0.487 1.00 89.31 82 PRO A O 1
ATOM 666 N N . SER A 1 83 ? 1.705 8.752 -0.966 1.00 92.31 83 SER A N 1
ATOM 667 C CA . SER A 1 83 ? 0.317 8.291 -1.039 1.00 92.31 83 SER A CA 1
ATOM 668 C C . SER A 1 83 ? 0.208 6.796 -1.308 1.00 92.31 83 SER A C 1
ATOM 670 O O . SER A 1 83 ? 1.187 6.134 -1.660 1.00 92.31 83 SER A O 1
ATOM 672 N N . PHE A 1 84 ? -0.997 6.264 -1.125 1.00 94.69 84 PHE A N 1
ATOM 673 C CA . PHE A 1 84 ? -1.390 4.966 -1.654 1.00 94.69 84 PHE A CA 1
ATOM 674 C C . PHE A 1 84 ? -2.694 5.097 -2.433 1.00 94.69 84 PHE A C 1
ATOM 676 O O . PHE A 1 84 ? -3.518 5.954 -2.107 1.00 94.69 84 PHE A O 1
ATOM 683 N N . LEU A 1 85 ? -2.878 4.193 -3.388 1.00 94.12 85 LEU A N 1
ATOM 684 C CA . LEU A 1 85 ? -4.134 3.940 -4.078 1.00 94.12 85 LEU A CA 1
ATOM 685 C C . LEU A 1 85 ? -4.353 2.429 -4.111 1.00 94.12 85 LEU A C 1
ATOM 687 O O . LEU A 1 85 ? -3.457 1.671 -4.470 1.00 94.12 85 LEU A O 1
ATOM 691 N N . VAL A 1 86 ? -5.537 1.994 -3.717 1.00 93.69 86 VAL A N 1
ATOM 692 C CA . VAL A 1 86 ? -6.050 0.655 -3.979 1.00 93.69 86 VAL A CA 1
ATOM 693 C C . VAL A 1 86 ? -7.106 0.790 -5.057 1.00 93.69 86 VAL A C 1
ATOM 695 O O . VAL A 1 86 ? -7.983 1.638 -4.930 1.00 93.69 86 VAL A O 1
ATOM 698 N N . GLU A 1 87 ? -7.026 -0.057 -6.071 1.00 90.00 87 GLU A N 1
ATOM 699 C CA . GLU A 1 87 ? -7.959 -0.106 -7.194 1.00 90.00 87 GLU A CA 1
ATOM 700 C C . GLU A 1 87 ? -8.436 -1.549 -7.380 1.00 90.00 87 GLU A C 1
ATOM 702 O O . GLU A 1 87 ? -7.632 -2.486 -7.314 1.00 90.00 87 GLU A O 1
ATOM 707 N N . TYR A 1 88 ? -9.737 -1.747 -7.577 1.00 87.56 88 TYR A N 1
ATOM 708 C CA . TYR A 1 88 ? -10.286 -3.034 -7.991 1.00 87.56 88 TYR A CA 1
ATOM 709 C C . TYR A 1 88 ? -9.768 -3.396 -9.387 1.00 87.56 88 TYR A C 1
ATOM 711 O O . TYR A 1 88 ? -9.797 -2.580 -10.300 1.00 87.56 88 TYR A O 1
ATOM 719 N N . ASN A 1 89 ? -9.280 -4.623 -9.562 1.00 77.25 89 ASN A N 1
ATOM 720 C CA . ASN A 1 89 ? -8.675 -5.060 -10.823 1.00 77.25 89 ASN A CA 1
ATOM 721 C C . ASN A 1 89 ? -9.682 -5.657 -11.825 1.00 77.25 89 ASN A C 1
ATOM 723 O O . ASN A 1 89 ? -9.273 -6.189 -12.851 1.00 77.25 89 ASN A O 1
ATOM 727 N N . GLY A 1 90 ? -10.982 -5.650 -11.529 1.00 69.06 90 GLY A N 1
ATOM 728 C CA . GLY A 1 90 ? -12.011 -6.167 -12.429 1.00 69.06 90 GLY A CA 1
ATOM 729 C C . GLY A 1 90 ? -12.607 -5.086 -13.330 1.00 69.06 90 GLY A C 1
ATOM 730 O O . GLY A 1 90 ? -12.530 -3.894 -13.048 1.00 69.06 90 GLY A O 1
ATOM 731 N N . ASN A 1 91 ? -13.266 -5.510 -14.412 1.00 59.00 91 ASN A N 1
ATOM 732 C CA . ASN A 1 91 ? -14.058 -4.600 -15.237 1.00 59.00 91 ASN A CA 1
ATOM 733 C C . ASN A 1 91 ? -15.244 -4.048 -14.429 1.00 59.00 91 ASN A C 1
ATOM 735 O O . ASN A 1 91 ? -16.079 -4.819 -13.953 1.00 59.00 91 ASN A O 1
ATOM 739 N N . TYR A 1 92 ? -15.346 -2.718 -14.352 1.00 52.59 92 TYR A N 1
ATOM 740 C CA . TYR A 1 92 ? -16.514 -1.994 -13.843 1.00 52.59 92 TYR A CA 1
ATOM 741 C C . TYR A 1 92 ? -17.816 -2.585 -14.416 1.00 52.59 92 TYR A C 1
ATOM 743 O O . TYR A 1 92 ? -18.027 -2.577 -15.630 1.00 52.59 92 TYR A O 1
ATOM 751 N N . GLY A 1 93 ? -18.711 -3.076 -13.551 1.00 45.72 93 GLY A N 1
ATOM 752 C CA . GLY A 1 93 ? -20.050 -3.530 -13.960 1.00 45.72 93 GLY A CA 1
ATOM 753 C C . GLY A 1 93 ? -20.365 -5.013 -13.741 1.00 45.72 93 GLY A C 1
ATOM 754 O O . GLY A 1 93 ? -21.385 -5.493 -14.240 1.00 45.72 93 GLY A O 1
ATOM 755 N N . ASP A 1 94 ? -19.562 -5.729 -12.959 1.00 48.66 94 ASP A N 1
ATOM 756 C CA . ASP A 1 94 ? -19.825 -7.094 -12.475 1.00 48.66 94 ASP A CA 1
ATOM 757 C C . ASP A 1 94 ? -20.940 -7.186 -11.408 1.00 48.66 94 ASP A C 1
ATOM 759 O O . ASP A 1 94 ? -21.328 -8.282 -11.004 1.00 48.66 94 ASP A O 1
ATOM 763 N N . LYS A 1 95 ? -21.568 -6.056 -11.052 1.00 46.91 95 LYS A N 1
ATOM 764 C CA . LYS A 1 95 ? -22.795 -5.970 -10.231 1.00 46.91 95 LYS A CA 1
ATOM 765 C C . LYS A 1 95 ? -22.636 -6.475 -8.792 1.00 46.91 95 LYS A C 1
ATOM 767 O O . LYS A 1 95 ? -23.652 -6.656 -8.116 1.00 46.91 95 LYS A O 1
ATOM 772 N N . GLU A 1 96 ? -21.414 -6.623 -8.281 1.00 51.44 96 GLU A N 1
ATOM 773 C CA . GLU A 1 96 ? -21.179 -6.740 -6.839 1.00 51.44 96 GLU A CA 1
ATOM 774 C C . GLU A 1 96 ? -21.369 -5.362 -6.186 1.00 51.44 96 GLU A C 1
ATOM 776 O O . GLU A 1 96 ? -20.430 -4.656 -5.826 1.00 51.44 96 GLU A O 1
ATOM 781 N N . TRP A 1 97 ? -22.635 -4.953 -6.072 1.00 41.56 97 TRP A N 1
ATOM 782 C CA . TRP A 1 97 ? -23.073 -3.777 -5.325 1.00 41.56 97 TRP A CA 1
ATOM 783 C C . TRP A 1 97 ? -22.603 -3.903 -3.866 1.00 41.56 97 TRP A C 1
ATOM 785 O O . TRP A 1 97 ? -23.251 -4.543 -3.038 1.00 41.56 97 TRP A O 1
ATOM 795 N N . GLY A 1 98 ? -21.433 -3.334 -3.573 1.00 52.41 98 GLY A N 1
ATOM 796 C CA . GLY A 1 98 ? -20.808 -3.341 -2.250 1.00 52.41 98 GLY A CA 1
ATOM 797 C C . GLY A 1 98 ? -19.278 -3.422 -2.245 1.00 52.41 98 GLY A C 1
ATOM 798 O O . GLY A 1 98 ? -18.698 -3.463 -1.159 1.00 52.41 98 GLY A O 1
ATOM 799 N N . GLY A 1 99 ? -18.604 -3.497 -3.397 1.00 60.28 99 GLY A N 1
ATOM 800 C CA . GLY A 1 99 ? -17.138 -3.479 -3.488 1.00 60.28 99 GLY A CA 1
ATOM 801 C C . GLY A 1 99 ? -16.501 -2.164 -3.013 1.00 60.28 99 GLY A C 1
ATOM 802 O O . GLY A 1 99 ? -17.120 -1.107 -3.050 1.00 60.28 99 GLY A O 1
ATOM 803 N N . LEU A 1 100 ? -15.254 -2.240 -2.535 1.00 75.25 100 LEU A N 1
ATOM 804 C CA . LEU A 1 100 ? -14.354 -1.082 -2.554 1.00 75.25 100 LEU A CA 1
ATOM 805 C C . LEU A 1 100 ? -13.873 -0.998 -4.000 1.00 75.25 100 LEU A C 1
ATOM 807 O O . LEU A 1 100 ? -13.205 -1.934 -4.425 1.00 75.25 100 LEU A O 1
ATOM 811 N N . ASP A 1 101 ? -14.257 0.037 -4.745 1.00 80.12 101 ASP A N 1
ATOM 812 C CA . ASP A 1 101 ? -13.802 0.235 -6.132 1.00 80.12 101 ASP A CA 1
ATOM 813 C C . ASP A 1 101 ? -12.409 0.866 -6.132 1.00 80.12 101 ASP A C 1
ATOM 815 O O . ASP A 1 101 ? -11.470 0.367 -6.751 1.00 80.12 101 ASP A O 1
ATOM 819 N N . PHE A 1 102 ? -12.268 1.931 -5.346 1.00 86.94 102 PHE A N 1
ATOM 820 C CA . PHE A 1 102 ? -11.006 2.586 -5.066 1.00 86.94 102 PHE A CA 1
AT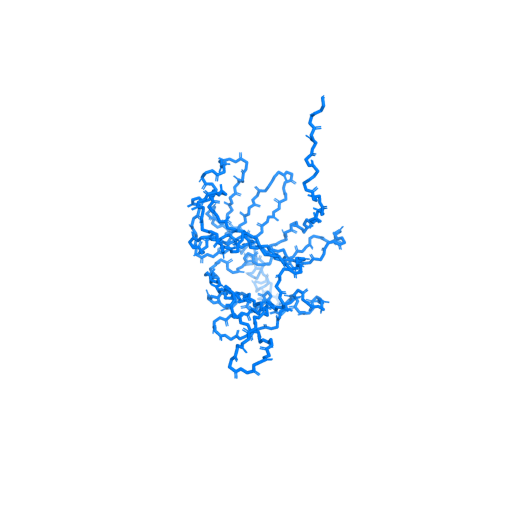OM 821 C C . PHE A 1 102 ? -10.926 2.988 -3.591 1.00 86.94 102 PHE A C 1
ATOM 823 O O . PHE A 1 102 ? -11.937 3.161 -2.910 1.00 86.94 102 PHE A O 1
ATOM 830 N N . ALA A 1 103 ? -9.707 3.123 -3.082 1.00 90.81 103 ALA A N 1
ATOM 831 C CA . ALA A 1 103 ? -9.438 3.768 -1.803 1.00 90.81 103 ALA A CA 1
ATOM 832 C C . ALA A 1 103 ? -8.044 4.378 -1.832 1.00 90.81 103 ALA A C 1
ATOM 834 O O . ALA A 1 103 ? -7.083 3.697 -2.192 1.00 90.81 103 ALA A O 1
ATOM 835 N N . SER A 1 104 ? -7.903 5.628 -1.407 1.00 92.38 104 SER A N 1
ATOM 836 C CA . SER A 1 104 ? -6.603 6.292 -1.390 1.00 92.38 104 SER A CA 1
ATOM 837 C C . SER A 1 104 ? -6.322 6.967 -0.054 1.00 92.38 104 SER A C 1
ATOM 839 O O . SER A 1 104 ? -7.202 7.185 0.780 1.00 92.38 104 SER A O 1
ATOM 841 N N . SER A 1 105 ? -5.064 7.344 0.162 1.00 91.12 105 SER A N 1
ATOM 842 C CA . SER A 1 105 ? -4.685 8.213 1.288 1.00 91.12 105 SER A CA 1
ATOM 843 C C . SER A 1 105 ? -5.301 9.613 1.217 1.00 91.12 105 SER A C 1
ATOM 845 O O . SER A 1 105 ? -5.173 10.375 2.174 1.00 91.12 105 SER A O 1
ATOM 847 N N . ARG A 1 106 ? -5.887 9.976 0.072 1.00 85.62 106 ARG A N 1
ATOM 848 C CA . ARG A 1 106 ? -6.434 11.307 -0.212 1.00 85.62 106 ARG A CA 1
ATOM 849 C C . ARG A 1 106 ? -7.961 11.325 -0.192 1.00 85.62 106 ARG A C 1
ATOM 851 O O . ARG A 1 106 ? -8.537 12.384 0.031 1.00 85.62 106 ARG A O 1
ATOM 858 N N . SER A 1 107 ? -8.605 10.170 -0.365 1.00 81.62 107 SER A N 1
ATOM 859 C CA . SER A 1 107 ? -10.054 10.016 -0.245 1.00 81.62 107 SER A CA 1
ATOM 860 C C . SER A 1 107 ? -10.512 10.047 1.218 1.00 81.62 107 SER A C 1
ATOM 862 O O . SER A 1 107 ? -9.885 9.436 2.086 1.00 81.62 107 SER A O 1
ATOM 864 N N . GLY A 1 108 ? -11.637 10.716 1.484 1.00 80.06 108 GLY A N 1
ATOM 865 C CA . GLY A 1 108 ? -12.310 10.738 2.790 1.00 80.06 108 GLY A CA 1
ATOM 866 C C . GLY A 1 108 ? -13.318 9.601 2.993 1.00 80.06 108 GLY A C 1
ATOM 867 O O . GLY A 1 108 ? -14.122 9.669 3.919 1.00 80.06 108 GLY A O 1
ATOM 868 N N . ASP A 1 109 ? -13.292 8.584 2.130 1.00 83.94 109 ASP A N 1
ATOM 869 C CA . ASP A 1 109 ? -14.374 7.600 1.972 1.00 83.94 109 ASP A CA 1
ATOM 870 C C . ASP A 1 109 ? -14.504 6.628 3.150 1.00 83.94 109 ASP A C 1
ATOM 872 O O . ASP A 1 109 ? -15.552 6.015 3.343 1.00 83.94 109 ASP A O 1
ATOM 876 N N . PHE A 1 110 ? -13.451 6.503 3.963 1.00 90.06 110 PHE A N 1
ATOM 877 C CA . PHE A 1 110 ? -13.421 5.632 5.134 1.00 90.06 110 PHE A CA 1
ATOM 878 C C . PHE A 1 110 ? -13.134 6.422 6.405 1.00 90.06 110 PHE A C 1
ATOM 880 O O . PHE A 1 110 ? -12.207 7.231 6.472 1.00 90.06 110 PHE A O 1
ATOM 887 N N . GLN A 1 111 ? -13.870 6.104 7.470 1.00 92.69 111 GLN A N 1
ATOM 888 C CA . GLN A 1 111 ? -13.698 6.739 8.777 1.00 92.69 111 GLN A CA 1
ATOM 889 C C . GLN A 1 111 ? -12.323 6.437 9.395 1.00 92.69 111 GLN A C 1
ATOM 891 O O . GLN A 1 111 ? -11.777 7.259 10.140 1.00 92.69 111 GLN A O 1
ATOM 896 N N . LYS A 1 112 ? -11.774 5.245 9.124 1.00 94.62 112 LYS A N 1
ATOM 897 C CA . LYS A 1 112 ? -10.431 4.830 9.548 1.00 94.62 112 LYS A CA 1
ATOM 898 C C . LYS A 1 112 ? -9.823 3.866 8.532 1.00 94.62 112 LYS A C 1
ATOM 900 O O . LYS A 1 112 ? -10.493 2.959 8.046 1.00 94.62 112 LYS A O 1
ATOM 905 N N . ILE A 1 113 ? -8.518 4.009 8.312 1.00 96.19 113 ILE A N 1
ATOM 906 C CA . ILE A 1 113 ? -7.693 3.055 7.567 1.00 96.19 113 ILE A CA 1
ATOM 907 C C . ILE A 1 113 ? -6.524 2.638 8.465 1.00 96.19 113 ILE A C 1
ATOM 909 O O . ILE A 1 113 ? -5.736 3.491 8.890 1.00 96.19 113 ILE A O 1
ATOM 913 N N . SER A 1 114 ? -6.433 1.343 8.776 1.00 97.31 114 SER A N 1
ATOM 914 C CA . SER A 1 114 ? -5.341 0.752 9.565 1.00 97.31 114 SER A CA 1
ATOM 915 C C . SER A 1 114 ? -4.451 -0.122 8.689 1.00 97.31 114 SER A C 1
ATOM 917 O O . SER A 1 114 ? -4.938 -0.889 7.859 1.00 97.31 114 SER A O 1
ATOM 919 N N . PHE A 1 115 ? -3.148 -0.056 8.943 1.00 98.31 115 PHE A N 1
ATOM 920 C CA . PHE A 1 115 ? -2.131 -0.846 8.262 1.00 98.31 115 PHE A CA 1
ATOM 921 C C . PHE A 1 115 ? -1.574 -1.886 9.231 1.00 98.31 115 PHE A C 1
ATOM 923 O O . PHE A 1 115 ? -1.326 -1.587 10.397 1.00 98.31 115 PHE A O 1
ATOM 930 N N . PHE A 1 116 ? -1.357 -3.106 8.753 1.00 98.56 116 PHE A N 1
ATOM 931 C CA . PHE A 1 116 ? -0.756 -4.190 9.519 1.00 98.56 116 PHE A CA 1
ATOM 932 C C . PHE A 1 116 ? 0.352 -4.833 8.698 1.00 98.56 116 PHE A C 1
ATOM 934 O O . PHE A 1 116 ? 0.123 -5.205 7.551 1.00 98.56 116 PHE A O 1
ATOM 941 N N . VAL A 1 117 ? 1.530 -5.022 9.285 1.00 98.50 117 VAL A N 1
ATOM 942 C CA . VAL A 1 117 ? 2.611 -5.797 8.664 1.00 98.50 117 VAL A CA 1
ATOM 943 C C . VAL A 1 117 ? 2.881 -7.023 9.518 1.00 98.50 117 VAL A C 1
ATOM 945 O O . VAL A 1 117 ? 3.112 -6.909 10.722 1.00 98.50 117 VAL A O 1
ATOM 948 N N . ASP A 1 118 ? 2.781 -8.203 8.907 1.00 98.25 118 ASP A N 1
ATOM 949 C CA . ASP A 1 118 ? 2.872 -9.500 9.590 1.00 98.25 118 ASP A CA 1
ATOM 950 C C . ASP A 1 118 ? 1.958 -9.576 10.834 1.00 98.25 118 ASP A C 1
ATOM 952 O O . ASP A 1 118 ? 2.380 -9.947 11.930 1.00 98.25 118 ASP A O 1
ATOM 956 N N . ALA A 1 119 ? 0.693 -9.171 10.655 1.00 97.50 119 ALA A N 1
ATOM 957 C CA . ALA A 1 119 ? -0.358 -9.097 11.679 1.00 97.50 119 ALA A CA 1
ATOM 958 C C . ALA A 1 119 ? -0.121 -8.100 12.835 1.00 97.50 119 ALA A C 1
ATOM 960 O O . ALA A 1 119 ? -0.927 -8.042 13.765 1.00 97.50 119 ALA A O 1
ATOM 961 N N . LYS A 1 120 ? 0.930 -7.276 12.783 1.00 98.12 120 LYS A N 1
ATOM 962 C CA . LYS A 1 120 ? 1.162 -6.195 13.751 1.00 98.12 120 LYS A CA 1
ATOM 963 C C . LYS A 1 120 ? 0.665 -4.875 13.186 1.00 98.12 120 LYS A C 1
ATOM 965 O O . LYS A 1 120 ? 1.075 -4.509 12.089 1.00 98.12 120 LYS A O 1
ATOM 970 N N . GLU A 1 121 ? -0.193 -4.171 13.926 1.00 97.88 121 GLU A N 1
ATOM 971 C CA . GLU A 1 121 ? -0.642 -2.833 13.524 1.00 97.88 121 GLU A CA 1
ATOM 972 C C . GLU A 1 121 ? 0.563 -1.889 13.466 1.00 97.88 121 GLU A C 1
ATOM 974 O O . GLU A 1 121 ? 1.416 -1.883 14.358 1.00 97.88 121 GLU A O 1
ATOM 979 N N . VAL A 1 122 ? 0.632 -1.111 12.395 1.00 97.19 122 VAL A N 1
ATOM 980 C CA . VAL A 1 122 ? 1.626 -0.063 12.191 1.00 97.19 122 VAL A CA 1
ATOM 981 C C . VAL A 1 122 ? 0.901 1.263 12.045 1.00 97.19 122 VAL A C 1
ATOM 983 O O . VAL A 1 122 ? -0.237 1.321 11.574 1.00 97.19 122 VAL A O 1
ATOM 986 N N . GLU A 1 123 ? 1.549 2.340 12.481 1.00 94.69 123 GLU A N 1
ATOM 987 C CA . GLU A 1 123 ? 0.977 3.673 12.337 1.00 94.69 123 GLU A CA 1
ATOM 988 C C . GLU A 1 123 ? 0.702 3.961 10.855 1.00 94.69 123 GLU A C 1
ATOM 990 O O . GLU A 1 123 ? 1.560 3.714 10.009 1.00 94.69 123 GLU A O 1
ATOM 995 N N . ASN A 1 124 ? -0.491 4.483 10.549 1.00 94.88 124 ASN A N 1
ATOM 996 C CA . ASN A 1 124 ? -0.832 4.913 9.198 1.00 94.88 124 ASN A CA 1
ATOM 997 C C . ASN A 1 124 ? 0.101 6.074 8.801 1.00 94.88 124 ASN A C 1
ATOM 999 O O . ASN A 1 124 ? -0.026 7.172 9.356 1.00 94.88 124 ASN A O 1
ATOM 1003 N N . PRO A 1 125 ? 1.033 5.858 7.857 1.00 93.62 125 PRO A N 1
ATOM 1004 C CA . PRO A 1 125 ? 2.090 6.821 7.572 1.00 93.62 125 PRO A CA 1
ATOM 1005 C C . PRO A 1 125 ? 1.575 8.008 6.740 1.00 93.62 125 PRO A C 1
ATOM 1007 O O . PRO A 1 125 ? 2.266 9.019 6.621 1.00 93.62 125 PRO A O 1
ATOM 1010 N N . PHE A 1 126 ? 0.353 7.903 6.207 1.00 92.94 126 PHE A N 1
ATOM 1011 C CA . PHE A 1 126 ? -0.285 8.896 5.349 1.00 92.94 126 PHE A CA 1
ATOM 1012 C C . PHE A 1 126 ? -1.152 9.899 6.125 1.00 92.94 126 PHE A C 1
ATOM 1014 O O . PHE A 1 126 ? -1.616 10.884 5.560 1.00 92.94 126 PHE A O 1
ATOM 1021 N N . VAL A 1 127 ? -1.341 9.695 7.434 1.00 89.88 127 VAL A N 1
ATOM 1022 C CA . VAL A 1 127 ? -2.055 10.629 8.318 1.00 89.88 127 VAL A CA 1
ATOM 1023 C C . VAL A 1 127 ? -1.054 11.410 9.165 1.00 89.88 127 VAL A C 1
ATOM 1025 O O . VAL A 1 127 ? -0.193 10.825 9.825 1.00 89.88 127 VAL A O 1
ATOM 1028 N N . LYS A 1 128 ? -1.194 12.746 9.208 1.00 85.56 128 LYS A N 1
ATOM 1029 C CA . LYS A 1 128 ? -0.239 13.642 9.900 1.00 85.56 128 LYS A CA 1
ATOM 1030 C C . LYS A 1 128 ? 1.200 13.291 9.497 1.00 85.56 128 LYS A C 1
ATOM 1032 O O . LYS A 1 128 ? 2.019 12.892 10.333 1.00 85.56 128 LYS A O 1
ATOM 1037 N N . MET A 1 129 ? 1.417 13.323 8.189 1.00 85.62 129 MET A N 1
ATOM 1038 C CA . MET A 1 129 ? 2.595 12.799 7.514 1.00 85.62 129 MET A CA 1
ATOM 1039 C C . MET A 1 129 ? 3.881 13.496 7.966 1.00 85.62 129 MET A C 1
ATOM 1041 O O . MET A 1 129 ? 3.885 14.688 8.272 1.00 85.62 129 MET A O 1
ATOM 1045 N N . SER A 1 130 ? 4.973 12.737 8.007 1.00 88.88 130 SER A N 1
ATOM 1046 C CA . SER A 1 130 ? 6.333 13.259 8.145 1.00 88.88 130 SER A CA 1
ATOM 1047 C C . SER A 1 130 ? 7.331 12.288 7.527 1.00 88.88 130 SER A C 1
ATOM 1049 O O . SER A 1 130 ? 7.091 11.077 7.523 1.00 88.88 130 SER A O 1
ATOM 1051 N N . ASP A 1 131 ? 8.478 12.797 7.085 1.00 88.06 131 ASP A N 1
ATOM 1052 C CA . ASP A 1 131 ? 9.533 11.987 6.457 1.00 88.06 131 ASP A CA 1
ATOM 1053 C C . ASP A 1 131 ? 9.941 10.803 7.336 1.00 88.06 131 ASP A C 1
ATOM 1055 O O . ASP A 1 131 ? 10.087 9.677 6.870 1.00 88.06 131 ASP A O 1
ATOM 1059 N N . LYS A 1 132 ? 10.028 11.021 8.654 1.00 91.31 132 LYS A N 1
ATOM 1060 C CA . LYS A 1 132 ? 10.357 9.965 9.617 1.00 91.31 132 LYS A CA 1
ATOM 1061 C C . LYS A 1 132 ? 9.321 8.837 9.628 1.00 91.31 132 LYS A C 1
ATOM 1063 O O . LYS A 1 132 ? 9.702 7.677 9.775 1.00 91.31 132 LYS A O 1
ATOM 1068 N N . LYS A 1 133 ? 8.026 9.155 9.513 1.00 92.38 133 LYS A N 1
ATOM 1069 C CA . LYS A 1 133 ? 6.964 8.137 9.469 1.00 92.38 133 LYS A CA 1
ATOM 1070 C C . LYS A 1 133 ? 7.015 7.349 8.168 1.00 92.38 133 LYS A C 1
ATOM 1072 O O . LYS A 1 133 ? 6.941 6.125 8.217 1.00 92.38 133 LYS A O 1
ATOM 1077 N N . ILE A 1 134 ? 7.195 8.039 7.042 1.00 92.75 134 ILE A N 1
ATOM 1078 C CA . ILE A 1 134 ? 7.341 7.406 5.728 1.00 92.75 134 ILE A CA 1
ATOM 1079 C C . ILE A 1 134 ? 8.557 6.475 5.720 1.00 92.75 134 ILE A C 1
ATOM 1081 O O . ILE A 1 134 ? 8.421 5.306 5.368 1.00 92.75 134 ILE A O 1
ATOM 1085 N N . GLU A 1 135 ? 9.717 6.931 6.197 1.00 93.38 135 GLU A N 1
ATOM 1086 C CA . GLU A 1 135 ? 10.920 6.092 6.247 1.00 93.38 135 GLU A CA 1
ATOM 1087 C C . GLU A 1 135 ? 10.772 4.914 7.207 1.00 93.38 135 GLU A C 1
ATOM 1089 O O . GLU A 1 135 ? 11.137 3.785 6.878 1.00 93.38 135 GLU A O 1
ATOM 1094 N N . SER A 1 136 ? 10.157 5.129 8.372 1.00 95.25 136 SER A N 1
ATOM 1095 C CA . SER A 1 136 ? 9.842 4.029 9.283 1.00 95.25 136 SER A CA 1
ATOM 1096 C C . SER A 1 136 ? 8.922 2.997 8.625 1.00 95.25 136 SER A C 1
ATOM 1098 O O . SER A 1 136 ? 9.124 1.798 8.805 1.00 95.25 136 SER A O 1
ATOM 1100 N N . PHE A 1 137 ? 7.920 3.434 7.864 1.00 96.81 137 PHE A N 1
ATOM 1101 C CA . PHE A 1 137 ? 7.020 2.536 7.148 1.00 96.81 137 PHE A CA 1
ATOM 1102 C C . PHE A 1 137 ? 7.738 1.767 6.035 1.00 96.81 137 PHE A C 1
ATOM 1104 O O . PHE A 1 137 ? 7.598 0.545 5.969 1.00 96.81 137 PHE A O 1
ATOM 1111 N N . LYS A 1 138 ? 8.582 2.430 5.230 1.00 96.12 138 LYS A N 1
ATOM 1112 C CA . LYS A 1 138 ? 9.433 1.777 4.218 1.00 96.12 138 LYS A CA 1
ATOM 1113 C C . LYS A 1 138 ? 10.304 0.683 4.837 1.00 96.12 138 LYS A C 1
ATOM 1115 O O . LYS A 1 138 ? 10.361 -0.430 4.321 1.00 96.12 138 LYS A O 1
ATOM 1120 N N . GLU A 1 139 ? 10.940 0.959 5.974 1.00 96.94 139 GLU A N 1
ATOM 1121 C CA . GLU A 1 139 ? 11.753 -0.025 6.701 1.00 96.94 139 GLU A CA 1
ATOM 1122 C C . GLU A 1 139 ? 10.947 -1.232 7.193 1.00 96.94 139 GLU A C 1
ATOM 1124 O O . GLU A 1 139 ? 11.445 -2.362 7.172 1.00 96.94 139 GLU A O 1
ATOM 1129 N N . ILE A 1 140 ? 9.704 -1.014 7.628 1.00 97.94 140 ILE A N 1
ATOM 1130 C CA . ILE A 1 140 ? 8.811 -2.102 8.032 1.00 97.94 140 ILE A CA 1
ATOM 1131 C C . ILE A 1 140 ? 8.401 -2.937 6.810 1.00 97.94 140 ILE A C 1
ATOM 1133 O O . ILE A 1 140 ? 8.520 -4.163 6.857 1.00 97.94 140 ILE A O 1
ATOM 1137 N N . LEU A 1 141 ? 7.994 -2.301 5.705 1.00 97.69 141 LEU A N 1
ATOM 1138 C CA . LEU A 1 141 ? 7.651 -2.993 4.457 1.00 97.69 141 LEU A CA 1
ATOM 1139 C C . LEU A 1 141 ? 8.823 -3.815 3.912 1.00 97.69 141 LEU A C 1
ATOM 1141 O O . LEU A 1 141 ? 8.615 -4.915 3.406 1.00 97.69 141 LEU A O 1
ATOM 1145 N N . LYS A 1 142 ? 10.059 -3.321 4.060 1.00 96.81 142 LYS A N 1
ATOM 1146 C CA . LYS A 1 142 ? 11.271 -4.028 3.624 1.00 96.81 142 LYS A CA 1
ATOM 1147 C C . LYS A 1 142 ? 11.523 -5.344 4.355 1.00 96.81 142 LYS A C 1
ATOM 1149 O O . LYS A 1 142 ? 12.104 -6.261 3.770 1.00 96.81 142 LYS A O 1
ATOM 1154 N N . LYS A 1 143 ? 11.097 -5.435 5.616 1.00 97.56 143 LYS A N 1
ATOM 1155 C CA . LYS A 1 143 ? 11.312 -6.594 6.501 1.00 97.56 143 LYS A CA 1
ATOM 1156 C C . LYS A 1 143 ? 10.105 -7.529 6.568 1.00 97.56 143 LYS A C 1
ATOM 1158 O O . LYS A 1 143 ? 10.277 -8.697 6.914 1.00 97.56 143 LYS A O 1
ATOM 1163 N N . GLY A 1 144 ? 8.915 -7.004 6.287 1.00 97.75 144 GLY A N 1
ATOM 1164 C CA . GLY A 1 144 ? 7.660 -7.738 6.350 1.00 97.75 144 GLY A CA 1
ATOM 1165 C C . GLY A 1 144 ? 7.488 -8.760 5.230 1.00 97.75 144 GLY A C 1
ATOM 1166 O O . GLY A 1 144 ? 8.189 -8.736 4.218 1.00 97.75 144 GLY A O 1
ATOM 1167 N N . LYS A 1 145 ? 6.517 -9.657 5.403 1.00 98.12 145 LYS A N 1
ATOM 1168 C CA . LYS A 1 145 ? 6.108 -10.640 4.386 1.00 98.12 145 LYS A CA 1
ATOM 1169 C C . LYS A 1 145 ? 4.723 -10.355 3.831 1.00 98.12 145 LYS A C 1
ATOM 1171 O O . LYS A 1 145 ? 4.480 -10.635 2.657 1.00 98.12 145 LYS A O 1
ATOM 1176 N N . THR A 1 146 ? 3.840 -9.800 4.653 1.00 98.44 146 THR A N 1
ATOM 1177 C CA . THR A 1 146 ? 2.471 -9.462 4.262 1.00 98.44 146 THR A CA 1
ATOM 1178 C C . THR A 1 146 ? 2.094 -8.086 4.785 1.00 98.44 146 THR A C 1
ATOM 1180 O O . THR A 1 146 ? 2.285 -7.799 5.967 1.00 98.44 146 THR A O 1
ATOM 1183 N N . LEU A 1 147 ? 1.524 -7.261 3.910 1.00 98.69 147 LEU A N 1
ATOM 1184 C CA . LEU A 1 147 ? 0.832 -6.030 4.266 1.00 98.69 147 LEU A CA 1
ATOM 1185 C C . LEU A 1 147 ? -0.672 -6.284 4.220 1.00 98.69 147 LEU A C 1
ATOM 1187 O O . LEU A 1 147 ? -1.189 -6.697 3.187 1.00 98.69 147 LEU A O 1
ATOM 1191 N N . THR A 1 148 ? -1.367 -5.990 5.312 1.00 98.62 148 THR A N 1
ATOM 1192 C CA . THR A 1 148 ? -2.828 -5.984 5.374 1.00 98.62 148 THR A CA 1
ATOM 1193 C C . THR A 1 148 ? -3.326 -4.567 5.623 1.00 98.62 148 THR A C 1
ATOM 1195 O O . THR A 1 148 ? -2.876 -3.904 6.558 1.00 98.62 148 THR A O 1
ATOM 1198 N N . ILE A 1 149 ? -4.276 -4.111 4.813 1.00 98.06 149 ILE A N 1
ATOM 1199 C CA . ILE A 1 149 ? -4.948 -2.820 4.956 1.00 98.06 149 ILE A CA 1
ATOM 1200 C C . ILE A 1 149 ? -6.402 -3.091 5.336 1.00 98.06 149 ILE A C 1
ATOM 1202 O O . ILE A 1 149 ? -7.096 -3.849 4.657 1.00 98.06 149 ILE A O 1
ATOM 1206 N N . LYS A 1 150 ? -6.853 -2.499 6.442 1.00 96.81 150 LYS A N 1
ATOM 1207 C CA . LYS A 1 150 ? -8.237 -2.599 6.917 1.00 96.81 150 LYS A CA 1
ATOM 1208 C C . LYS A 1 150 ? -8.921 -1.249 6.794 1.00 96.81 150 LYS A C 1
ATOM 1210 O O . LYS A 1 150 ? -8.430 -0.256 7.337 1.00 96.81 150 LYS A O 1
ATOM 1215 N N . PHE A 1 151 ? -10.062 -1.249 6.124 1.00 94.56 151 PHE A N 1
ATOM 1216 C CA . PHE A 1 151 ? -10.898 -0.086 5.872 1.00 94.56 151 PHE A CA 1
ATOM 1217 C C . PHE A 1 151 ? -12.138 -0.172 6.745 1.00 94.56 151 PHE A C 1
ATOM 1219 O O . PHE A 1 151 ? -12.801 -1.214 6.791 1.00 94.56 151 PHE A O 1
ATOM 1226 N N . TYR A 1 152 ? -12.440 0.908 7.454 1.00 94.38 152 TYR A N 1
ATOM 1227 C CA . TYR A 1 152 ? -13.518 0.933 8.425 1.00 94.38 152 TYR A CA 1
ATOM 1228 C C . TYR A 1 152 ? -14.515 2.042 8.135 1.00 94.38 152 TYR A C 1
ATOM 1230 O O . TYR A 1 152 ? -14.123 3.185 7.893 1.00 94.38 152 TYR A O 1
ATOM 1238 N N . ASN A 1 153 ? -15.790 1.699 8.294 1.00 92.69 153 ASN A N 1
ATOM 1239 C CA . ASN A 1 153 ? -16.907 2.628 8.263 1.00 92.69 153 ASN A CA 1
ATOM 1240 C C . ASN A 1 153 ? -17.616 2.652 9.608 1.00 92.69 153 ASN A C 1
ATOM 1242 O O . ASN A 1 153 ? -17.453 1.762 10.446 1.00 92.69 153 ASN A O 1
ATOM 1246 N N . THR A 1 154 ? -18.386 3.707 9.809 1.00 93.44 154 THR A N 1
ATOM 1247 C CA . THR A 1 154 ? -19.278 3.820 10.950 1.00 93.44 154 THR A CA 1
ATOM 1248 C C . THR A 1 154 ? -20.612 3.191 10.580 1.00 93.44 154 THR A C 1
ATOM 1250 O O . THR A 1 154 ? -21.214 3.565 9.576 1.00 93.44 154 THR A O 1
ATOM 1253 N N . GLU A 1 155 ? -21.073 2.243 11.387 1.00 92.69 155 GLU A N 1
ATOM 1254 C CA . GLU A 1 155 ? -22.371 1.598 11.218 1.00 92.69 155 GLU A CA 1
ATOM 1255 C C . GLU A 1 155 ? -23.155 1.657 12.529 1.00 92.69 155 GLU A C 1
ATOM 1257 O O . GLU A 1 155 ? -22.602 1.447 13.614 1.00 92.69 155 GLU A O 1
ATOM 1262 N N . PHE A 1 156 ? -24.458 1.919 12.429 1.00 93.88 156 PHE A N 1
ATOM 1263 C CA . PHE A 1 156 ? -25.340 1.938 13.588 1.00 93.88 156 PHE A CA 1
ATOM 1264 C C . PHE A 1 156 ? -25.510 0.525 14.155 1.00 93.88 156 PHE A C 1
ATOM 1266 O O . PHE A 1 156 ? -25.994 -0.381 13.472 1.00 93.88 156 PHE A O 1
ATOM 1273 N N . ASN A 1 157 ? -25.158 0.332 15.426 1.00 93.50 157 ASN A N 1
ATOM 1274 C CA . ASN A 1 157 ? -25.388 -0.918 16.137 1.00 93.50 157 ASN A CA 1
ATOM 1275 C C . ASN A 1 157 ? -26.724 -0.847 16.908 1.00 93.50 157 ASN A C 1
ATOM 1277 O O . ASN A 1 157 ? -26.807 -0.163 17.933 1.00 93.50 157 ASN A O 1
ATOM 1281 N N . PRO A 1 158 ? -27.768 -1.594 16.492 1.00 93.94 158 PRO A N 1
ATOM 1282 C CA . PRO A 1 158 ? -29.081 -1.535 17.135 1.00 93.94 158 PRO A CA 1
ATOM 1283 C C . PRO A 1 158 ? -29.086 -2.088 18.566 1.00 93.94 158 PRO A C 1
ATOM 1285 O O . PRO A 1 158 ? -29.959 -1.726 19.349 1.00 93.94 158 PRO A O 1
ATOM 1288 N N . ASN A 1 159 ? -28.114 -2.929 18.936 1.00 94.69 159 ASN A N 1
ATOM 1289 C CA . ASN A 1 159 ? -28.025 -3.482 20.289 1.00 94.69 159 ASN A CA 1
ATOM 1290 C C . ASN A 1 159 ? -27.475 -2.465 21.294 1.00 94.69 159 ASN A C 1
ATOM 1292 O O . ASN A 1 159 ? -27.820 -2.513 22.472 1.00 94.69 159 ASN A O 1
ATOM 1296 N N . THR A 1 160 ? -26.599 -1.563 20.846 1.00 93.38 160 THR A N 1
ATOM 1297 C CA . THR A 1 160 ? -25.992 -0.528 21.698 1.00 93.38 160 THR A CA 1
ATOM 1298 C C . THR A 1 160 ? -26.635 0.843 21.500 1.00 93.38 160 THR A C 1
ATOM 1300 O O . THR A 1 160 ? -26.411 1.739 22.316 1.00 93.38 160 THR A O 1
ATOM 1303 N N . GLY A 1 161 ? -27.449 1.005 20.450 1.00 94.81 161 GLY A N 1
ATOM 1304 C CA . GLY A 1 161 ? -28.091 2.263 20.080 1.00 94.81 161 GLY A CA 1
ATOM 1305 C C . GLY A 1 161 ? -27.092 3.338 19.654 1.00 94.81 161 GLY A C 1
ATOM 1306 O O . GLY A 1 161 ? -2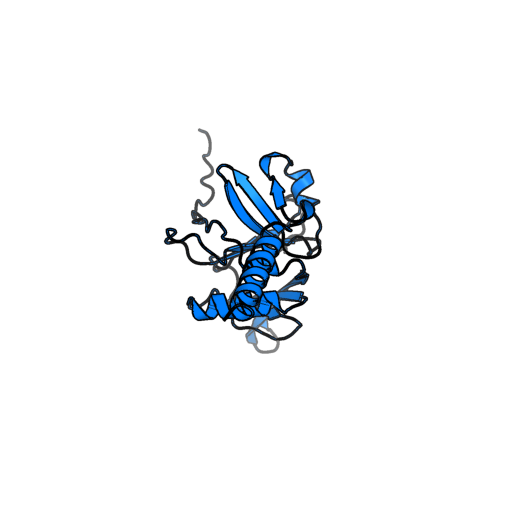7.386 4.525 19.782 1.00 94.81 161 GLY A O 1
ATOM 1307 N N . LYS A 1 162 ? -25.888 2.937 19.230 1.00 95.69 162 LYS A N 1
ATOM 1308 C CA . LYS A 1 162 ? -24.775 3.834 18.917 1.00 95.69 162 LYS A CA 1
ATOM 1309 C C . LYS A 1 162 ? -24.115 3.441 17.611 1.00 95.69 162 LYS A C 1
ATOM 1311 O O . LYS A 1 162 ? -24.067 2.272 17.240 1.00 95.69 162 LYS A O 1
ATOM 1316 N N . ASP A 1 163 ? -23.546 4.448 16.980 1.00 94.81 163 ASP A N 1
ATOM 1317 C CA . ASP A 1 163 ? -22.648 4.298 15.854 1.00 94.81 163 ASP A CA 1
ATOM 1318 C C . ASP A 1 163 ? -21.313 3.698 16.309 1.00 94.81 163 ASP A C 1
ATOM 1320 O O . ASP A 1 163 ? -20.673 4.183 17.248 1.00 94.81 163 ASP A O 1
ATOM 1324 N N . GLU A 1 164 ? -20.899 2.618 15.652 1.00 95.62 164 GLU A N 1
ATOM 1325 C CA . GLU A 1 164 ? -19.675 1.885 15.957 1.00 95.62 164 GLU A CA 1
ATOM 1326 C C . GLU A 1 164 ? -18.822 1.705 14.706 1.00 95.62 164 GLU A C 1
ATOM 1328 O O . GLU A 1 164 ? -19.321 1.513 13.600 1.00 95.62 164 GLU A O 1
ATOM 1333 N N . LEU A 1 165 ? -17.503 1.711 14.896 1.00 94.75 165 LEU A N 1
ATOM 1334 C CA . LEU A 1 165 ? -16.565 1.438 13.820 1.00 94.75 165 LEU A CA 1
ATOM 1335 C C . LEU A 1 165 ? -16.607 -0.059 13.458 1.00 94.75 165 LEU A C 1
ATOM 1337 O O . LEU A 1 165 ? -16.293 -0.915 14.292 1.00 94.75 165 LEU A O 1
ATOM 1341 N N . LYS A 1 166 ? -16.962 -0.380 12.213 1.00 93.88 166 LYS A N 1
ATOM 1342 C CA . LYS A 1 166 ? -17.000 -1.741 11.659 1.00 93.88 166 LYS A CA 1
ATOM 1343 C C . LYS A 1 166 ? -16.030 -1.874 10.492 1.00 93.88 166 LYS A C 1
ATOM 1345 O O . LYS A 1 166 ? -15.765 -0.917 9.769 1.00 93.88 166 LYS A O 1
ATOM 1350 N N . ILE A 1 167 ? -15.460 -3.070 10.338 1.00 92.88 167 ILE A N 1
ATOM 1351 C CA . ILE A 1 167 ? -14.602 -3.386 9.191 1.00 92.88 167 ILE A CA 1
ATOM 1352 C C . ILE A 1 167 ? -15.500 -3.485 7.963 1.00 92.88 167 ILE A C 1
ATOM 1354 O O . ILE A 1 167 ? -16.371 -4.348 7.910 1.00 92.88 167 ILE A O 1
ATOM 1358 N N . ASN A 1 168 ? -15.245 -2.633 6.977 1.00 89.50 168 ASN A N 1
ATOM 1359 C CA . ASN A 1 168 ? -15.885 -2.701 5.672 1.00 89.50 168 ASN A CA 1
ATOM 1360 C C . ASN A 1 168 ? -15.123 -3.676 4.755 1.00 89.50 168 ASN A C 1
ATOM 1362 O O . ASN A 1 168 ? -15.712 -4.584 4.156 1.00 89.50 168 ASN A O 1
ATOM 1366 N N . ARG A 1 169 ? -13.790 -3.532 4.698 1.00 90.94 169 ARG A N 1
ATOM 1367 C CA . ARG A 1 169 ? -12.894 -4.367 3.882 1.00 90.94 169 ARG A CA 1
ATOM 1368 C C . ARG A 1 169 ? -11.559 -4.630 4.565 1.00 90.94 169 ARG A C 1
ATOM 1370 O O . ARG A 1 169 ? -11.050 -3.809 5.325 1.00 90.94 169 ARG A O 1
ATOM 1377 N N . GLU A 1 170 ? -10.978 -5.776 4.235 1.00 95.25 170 GLU A N 1
ATOM 1378 C CA . GLU A 1 170 ? -9.631 -6.180 4.626 1.00 95.25 170 GLU A CA 1
ATOM 1379 C C . GLU A 1 170 ? -8.918 -6.749 3.401 1.00 95.25 170 GLU A C 1
ATOM 1381 O O . GLU A 1 170 ? -9.390 -7.714 2.802 1.00 95.25 170 GLU A O 1
ATOM 1386 N N . LEU A 1 171 ? -7.800 -6.133 3.023 1.00 95.75 171 LEU A N 1
ATOM 1387 C CA . LEU A 1 171 ? -7.031 -6.489 1.835 1.00 95.75 171 LEU A CA 1
ATOM 1388 C C . LEU A 1 171 ? -5.611 -6.860 2.238 1.00 95.75 171 LEU A C 1
ATOM 1390 O O . LEU A 1 171 ? -4.969 -6.108 2.966 1.00 95.75 171 LEU A O 1
ATOM 1394 N N . SER A 1 172 ? -5.112 -7.990 1.741 1.00 97.94 172 SER A N 1
ATOM 1395 C CA . SER A 1 172 ? -3.749 -8.458 2.005 1.00 97.94 172 SER A CA 1
ATOM 1396 C C . SER A 1 172 ? -2.924 -8.550 0.727 1.00 97.94 172 SER A C 1
ATOM 1398 O O . SER A 1 172 ? -3.433 -8.980 -0.308 1.00 97.94 172 SER A O 1
ATOM 1400 N N . PHE A 1 173 ? -1.649 -8.182 0.845 1.00 98.06 173 PHE A N 1
ATOM 1401 C CA . PHE A 1 173 ? -0.651 -8.169 -0.219 1.00 98.06 173 PHE A CA 1
ATOM 1402 C C . PHE A 1 173 ? 0.643 -8.840 0.266 1.00 98.06 173 PHE A C 1
ATOM 1404 O O . PHE A 1 173 ? 1.125 -8.564 1.369 1.00 98.06 173 PHE A O 1
ATOM 1411 N N . GLU A 1 174 ? 1.224 -9.717 -0.548 1.00 98.06 174 GLU A N 1
ATOM 1412 C CA . GLU A 1 174 ? 2.564 -10.275 -0.338 1.00 98.06 174 GLU A CA 1
ATOM 1413 C C . GLU A 1 174 ? 3.641 -9.200 -0.583 1.00 98.06 174 GLU A C 1
ATOM 1415 O O . GLU A 1 174 ? 3.505 -8.366 -1.473 1.00 98.06 174 GLU A O 1
ATOM 1420 N N . LEU A 1 175 ? 4.733 -9.218 0.189 1.00 97.00 175 LEU A N 1
ATOM 1421 C CA . LEU A 1 175 ? 5.778 -8.178 0.191 1.00 97.00 175 LEU A CA 1
ATOM 1422 C C . LEU A 1 175 ? 7.129 -8.634 -0.392 1.00 97.00 175 LEU A C 1
ATOM 1424 O O . LEU A 1 175 ? 8.186 -8.181 0.052 1.00 97.00 175 LEU A O 1
ATOM 1428 N N . LYS A 1 176 ? 7.151 -9.536 -1.386 1.00 95.38 176 LYS A N 1
ATOM 1429 C CA . LYS A 1 176 ? 8.420 -9.861 -2.074 1.00 95.38 176 LYS A CA 1
ATOM 1430 C C . LYS A 1 176 ? 8.949 -8.665 -2.870 1.00 95.38 176 LYS A C 1
ATOM 1432 O O . LYS A 1 176 ? 8.241 -7.690 -3.100 1.00 95.38 176 LYS A O 1
ATOM 1437 N N . ASN A 1 177 ? 10.204 -8.762 -3.310 1.00 94.12 177 ASN A N 1
ATOM 1438 C CA . ASN A 1 177 ? 10.921 -7.692 -4.014 1.00 94.12 177 ASN A CA 1
ATOM 1439 C C . ASN A 1 177 ? 10.971 -6.390 -3.202 1.00 94.12 177 ASN A C 1
ATOM 1441 O O . ASN A 1 177 ? 10.835 -5.292 -3.735 1.00 94.12 177 ASN A O 1
ATOM 1445 N N . SER A 1 178 ? 11.141 -6.517 -1.887 1.00 92.81 178 SER A N 1
ATOM 1446 C CA . SER A 1 178 ? 11.015 -5.406 -0.951 1.00 92.81 178 SER A CA 1
ATOM 1447 C C . SER A 1 178 ? 12.054 -4.298 -1.166 1.00 92.81 178 SER A C 1
ATOM 1449 O O . SER A 1 178 ? 11.791 -3.143 -0.843 1.00 92.81 178 SER A O 1
ATOM 1451 N N . GLN A 1 179 ? 13.172 -4.602 -1.833 1.00 90.38 179 GLN A N 1
ATOM 1452 C CA . GLN A 1 179 ? 14.152 -3.613 -2.286 1.00 90.38 179 GLN A CA 1
ATOM 1453 C C . GLN A 1 179 ? 13.569 -2.531 -3.216 1.00 90.38 179 GLN A C 1
ATOM 1455 O O . GLN A 1 179 ? 14.147 -1.455 -3.325 1.00 90.38 179 GLN A O 1
ATOM 1460 N N . LEU A 1 180 ? 12.435 -2.786 -3.881 1.00 92.81 180 LEU A N 1
ATOM 1461 C CA . LEU A 1 180 ? 11.799 -1.807 -4.768 1.00 92.81 180 LEU A CA 1
ATOM 1462 C C . LEU A 1 180 ? 11.112 -0.656 -4.036 1.00 92.81 180 LEU A C 1
ATOM 1464 O O . LEU A 1 180 ? 10.853 0.374 -4.645 1.00 92.81 180 LEU A O 1
ATOM 1468 N N . VAL A 1 181 ? 10.842 -0.805 -2.738 1.00 92.50 181 VAL A N 1
ATOM 1469 C CA . VAL A 1 181 ? 10.219 0.240 -1.908 1.00 92.50 181 VAL A CA 1
ATOM 1470 C C . VAL A 1 181 ? 11.071 1.519 -1.854 1.00 92.50 181 VAL A C 1
ATOM 1472 O O . VAL A 1 181 ? 10.552 2.603 -1.596 1.00 92.50 181 VAL A O 1
ATOM 1475 N N . ASP A 1 182 ? 12.376 1.409 -2.119 1.00 90.12 182 ASP A N 1
ATOM 1476 C CA . ASP A 1 182 ? 13.297 2.545 -2.176 1.00 90.12 182 ASP A CA 1
ATOM 1477 C C . ASP A 1 182 ? 13.459 3.127 -3.596 1.00 90.12 182 ASP A C 1
ATOM 1479 O O . ASP A 1 182 ? 14.135 4.145 -3.759 1.00 90.12 182 ASP A O 1
ATOM 1483 N N . VAL A 1 183 ? 12.857 2.533 -4.635 1.00 88.44 183 VAL A N 1
ATOM 1484 C CA . VAL A 1 183 ? 12.935 3.072 -6.003 1.00 88.44 183 VAL A CA 1
ATOM 1485 C C . V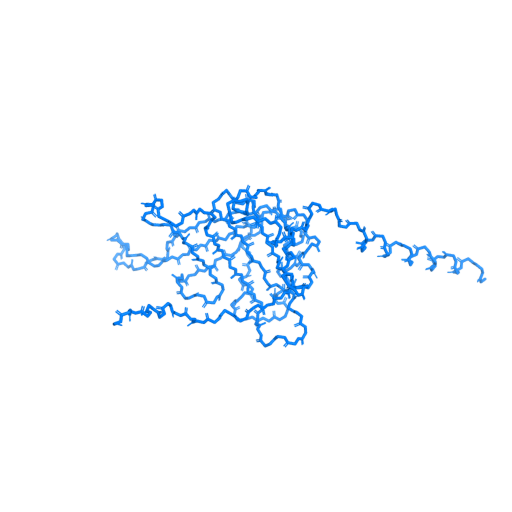AL A 1 183 ? 12.190 4.409 -6.059 1.00 88.44 183 VAL A C 1
ATOM 1487 O O . VAL A 1 183 ? 11.050 4.477 -5.604 1.00 88.44 183 VAL A O 1
ATOM 1490 N N . PRO A 1 184 ? 12.796 5.481 -6.605 1.00 85.06 184 PRO A N 1
ATOM 1491 C CA . PRO A 1 184 ? 12.101 6.750 -6.781 1.00 85.06 184 PRO A CA 1
ATOM 1492 C C . PRO A 1 184 ? 10.873 6.589 -7.680 1.00 85.06 184 PRO A C 1
ATOM 1494 O O . PRO A 1 184 ? 11.001 6.167 -8.832 1.00 85.06 184 PRO A O 1
ATOM 1497 N N . THR A 1 185 ? 9.709 6.962 -7.159 1.00 82.38 185 THR A N 1
ATOM 1498 C CA . THR A 1 185 ? 8.424 6.926 -7.860 1.00 82.38 185 THR A CA 1
ATOM 1499 C C . THR A 1 185 ? 7.966 8.333 -8.216 1.00 82.38 185 THR A C 1
ATOM 1501 O O . THR A 1 185 ? 8.377 9.326 -7.604 1.00 82.38 185 THR A O 1
ATOM 1504 N N . TYR A 1 186 ? 7.104 8.436 -9.221 1.00 75.31 186 TYR A N 1
ATOM 1505 C CA . TYR A 1 186 ? 6.420 9.684 -9.519 1.00 75.31 186 TYR A CA 1
ATOM 1506 C C . TYR A 1 186 ? 5.210 9.829 -8.591 1.00 75.31 186 TYR A C 1
ATOM 1508 O O . TYR A 1 186 ? 4.305 9.004 -8.606 1.00 75.31 186 TYR A O 1
ATOM 1516 N N . CYS A 1 187 ? 5.195 10.869 -7.761 1.00 74.38 187 CYS A N 1
ATOM 1517 C CA . CYS A 1 187 ? 4.030 11.191 -6.947 1.00 74.38 187 CYS A CA 1
ATOM 1518 C C . CYS A 1 187 ? 3.117 12.081 -7.793 1.00 74.38 187 CYS A C 1
ATOM 1520 O O . CYS A 1 187 ? 3.436 13.244 -8.019 1.00 74.38 187 CYS A O 1
ATOM 1522 N N . LYS A 1 188 ? 2.020 11.514 -8.313 1.00 64.75 188 LYS A N 1
ATOM 1523 C CA . LYS A 1 188 ? 1.020 12.244 -9.111 1.00 64.75 188 LYS A CA 1
ATOM 1524 C C . LYS A 1 188 ? 0.183 13.150 -8.209 1.00 64.75 188 LYS A C 1
ATOM 1526 O O . LYS A 1 188 ? -0.273 12.704 -7.149 1.00 64.75 188 LYS A O 1
ATOM 1531 N N . GLU A 1 189 ? -0.076 14.384 -8.633 1.00 57.12 189 GLU A N 1
ATOM 1532 C CA . GLU A 1 189 ? -1.268 15.098 -8.173 1.00 57.12 189 GLU A CA 1
ATOM 1533 C C . GLU A 1 189 ? -2.477 14.327 -8.714 1.00 57.12 189 GLU A C 1
ATOM 1535 O O . GLU A 1 189 ? -2.603 14.112 -9.916 1.00 57.12 189 GLU A O 1
ATOM 1540 N N . GLU A 1 190 ? -3.316 13.809 -7.820 1.00 51.50 190 GLU A N 1
ATOM 1541 C CA . GLU A 1 190 ? -4.619 13.293 -8.231 1.00 51.50 190 GLU A CA 1
ATOM 1542 C C . GLU A 1 190 ? -5.478 14.540 -8.408 1.00 51.50 190 GLU A C 1
ATOM 1544 O O . GLU A 1 190 ? -5.932 15.121 -7.421 1.00 51.50 190 GLU A O 1
ATOM 1549 N N . ASN A 1 191 ? -5.606 15.023 -9.645 1.00 37.44 191 ASN A N 1
ATOM 1550 C CA . ASN A 1 191 ? -6.588 16.054 -9.941 1.00 37.44 191 ASN A CA 1
ATOM 1551 C C . ASN A 1 191 ? -7.958 15.499 -9.552 1.00 37.44 191 ASN A C 1
ATOM 1553 O O . ASN A 1 191 ? -8.369 14.447 -10.040 1.00 37.44 191 ASN A O 1
ATOM 1557 N N . ASN A 1 192 ? -8.656 16.218 -8.673 1.00 36.12 192 ASN A N 1
ATOM 1558 C CA . ASN A 1 192 ? -10.071 16.014 -8.376 1.00 36.12 192 ASN A CA 1
ATOM 1559 C C . ASN A 1 192 ? -10.927 16.435 -9.583 1.00 36.12 192 ASN A C 1
ATOM 1561 O O . ASN A 1 192 ? -11.851 17.236 -9.436 1.00 36.12 192 ASN A O 1
ATOM 1565 N N . ASP A 1 193 ? -10.629 15.919 -10.772 1.00 32.69 193 ASP A N 1
ATOM 1566 C CA . ASP A 1 193 ? -11.514 16.052 -11.916 1.00 32.69 193 ASP A CA 1
ATOM 1567 C C . ASP A 1 193 ? -12.636 15.040 -11.703 1.00 32.69 193 ASP A C 1
ATOM 1569 O O . ASP A 1 193 ? -12.654 13.920 -12.216 1.00 32.69 193 ASP A O 1
ATOM 1573 N N . ALA A 1 194 ? -13.575 15.455 -10.850 1.00 34.44 194 ALA A N 1
ATOM 1574 C CA . ALA A 1 194 ? -14.937 14.988 -10.915 1.00 34.44 194 ALA A CA 1
ATOM 1575 C C . ALA A 1 194 ? -15.337 14.967 -12.390 1.00 34.44 194 ALA A C 1
ATOM 1577 O O . ALA A 1 194 ? -15.161 15.949 -13.107 1.00 34.44 194 ALA A O 1
ATOM 1578 N N . VAL A 1 195 ? -15.838 13.817 -12.818 1.00 37.19 195 VAL A N 1
ATOM 1579 C CA . VAL A 1 195 ? -16.416 13.568 -14.130 1.00 37.19 195 VAL A CA 1
ATOM 1580 C C . VAL A 1 195 ? -17.421 14.679 -14.463 1.00 37.19 195 VAL A C 1
ATOM 1582 O O . VAL A 1 195 ? -18.600 14.590 -14.119 1.00 37.19 195 VAL A O 1
ATOM 1585 N N . GLU A 1 196 ? -16.972 15.732 -15.146 1.00 31.45 196 GLU A N 1
ATOM 1586 C CA . GLU A 1 196 ? -17.852 16.602 -15.913 1.00 31.45 196 GLU A CA 1
ATOM 1587 C C . GLU A 1 196 ? -18.278 15.792 -17.134 1.00 31.45 196 GLU A C 1
ATOM 1589 O O . GLU A 1 196 ? -17.612 15.707 -18.166 1.00 31.45 196 GLU A O 1
ATOM 1594 N N . THR A 1 197 ? -19.415 15.125 -16.969 1.00 36.69 197 THR A N 1
ATOM 1595 C CA . THR A 1 197 ? -20.235 14.676 -18.083 1.00 36.69 197 THR A CA 1
ATOM 1596 C C . THR A 1 197 ? -20.593 15.913 -18.900 1.00 36.69 197 THR A C 1
ATOM 1598 O O . THR A 1 197 ? -21.512 16.656 -18.563 1.00 36.69 197 THR A O 1
ATOM 1601 N N . SER A 1 198 ? -19.862 16.147 -19.989 1.00 34.25 198 SER A N 1
ATOM 1602 C CA . SER A 1 198 ? -20.358 16.995 -21.065 1.00 34.25 198 SER A CA 1
ATOM 1603 C C . SER A 1 198 ? -21.546 16.273 -21.693 1.00 34.25 198 SER A C 1
ATOM 1605 O O . SER A 1 198 ? -21.421 15.353 -22.501 1.00 34.25 198 SER A O 1
ATOM 1607 N N . VAL A 1 199 ? -22.734 16.658 -21.237 1.00 37.44 199 VAL A N 1
ATOM 1608 C CA . VAL A 1 199 ? -23.975 16.428 -21.962 1.00 37.44 199 VAL A CA 1
ATOM 1609 C C . VAL A 1 199 ? -23.833 17.183 -23.278 1.00 37.44 199 VAL A C 1
ATOM 1611 O O . VAL A 1 199 ? -23.668 18.400 -23.291 1.00 37.44 199 VAL A O 1
ATOM 1614 N N . ALA A 1 200 ? -23.829 16.431 -24.374 1.00 38.62 200 ALA A N 1
ATOM 1615 C CA . ALA A 1 200 ? -24.004 16.976 -25.705 1.00 38.62 200 ALA A CA 1
ATOM 1616 C C . ALA A 1 200 ? -25.388 17.641 -25.794 1.00 38.62 200 ALA A C 1
ATOM 1618 O O . ALA A 1 200 ? -26.396 16.987 -25.513 1.00 38.62 200 ALA A O 1
ATOM 1619 N N . GLU A 1 201 ? -25.415 18.914 -26.187 1.00 39.84 201 GLU A N 1
ATOM 1620 C CA . GLU A 1 201 ? -26.566 19.542 -26.850 1.00 39.84 201 GLU A CA 1
ATOM 1621 C C . GLU A 1 201 ? -26.367 19.504 -28.369 1.00 39.84 201 GLU A C 1
ATOM 1623 O O . GLU A 1 201 ? -25.221 19.739 -28.825 1.00 39.84 201 GLU A O 1
#

Secondary structure (DSSP, 8-state):
--HHHHHHHHHHHHHHHTTS---GGGEEEGGGS-HHHHHT---SBEEEEE-GGG-EEEEE--SSSEEEEEE-SB-TT-----EEEEEE-S-TTS--TT---EEESS----SEEEEEETTEEE--TTSS--HHHHHHHHHHHHH-SEEEEEEEEEEEETTTTEEEEEEEEEEEEE-BSGGGGGS-B----------------

Foldseek 3Di:
DVVVVVVVVVVVVVVVVVVPPDDPVQEDAPVPDDLVRVLVDADQAWHWYQYPPRFIWIWFRPFNFKIKTWQLAADPPDPFDTKMKIATSDPPPPPPVQDPHMDMLPDPPFPDKWKDFPNHTAPPCSPPHDNVSSVVVLVSLLPGFKIKIWGWHWDQDPVVRDTDIDTSDITMGTHPPSVCSNPHHHRDDPPPPDDPPPDDD